Protein AF-A0A1B6J7W5-F1 (afdb_monomer_lite)

InterPro domains:
  IPR001611 Leucine-rich repeat [PF13855] (185-220)
  IPR001611 Leucine-rich repeat [PS51450] (206-222)
  IPR002110 Ankyrin repeat [PF00023] (3-30)
  IPR002110 Ankyrin repeat [PS50088] (1-32)
  IPR002110 Ankyrin repeat [SM00248] (2-29)
  IPR002110 Ankyrin repeat [SM00248] (46-76)
  IPR032675 Leucine-rich repeat domain superfamily [G3DSA:3.80.10.10] (109-222)
  IPR036770 Ankyrin repeat-containing domain superfamily [G3DSA:1.25.40.20] (1-108)
  IPR036770 Ankyrin repeat-containing domain superfamily [SSF48403] (2-96)

Sequence (222 aa):
TETALHIAVRGRHGDIVNGLLAAGTNPNLLTQRASGEQPQLGQSEEAMSALEEACLNRDIAVVDLLLKHGARDDDCRALAVVVKNKDDILTAKLLSIKAHPDPENRINKKAMSEQVPAASTQFSGLQSLTYSNMFANTPVMINWHCQRCQLSQIRPQWLVDAALHVNPKLRLNPRSQDLVLYAITRLDVSNNSLTWVPSVVFQLQSLRHLNLAHNKIEKLPS

Organism: NCBI:txid320908

Structure (mmCIF, N/CA/C/O backbone):
data_AF-A0A1B6J7W5-F1
#
_entry.id   AF-A0A1B6J7W5-F1
#
loop_
_atom_site.group_PDB
_atom_site.id
_atom_site.type_symbol
_atom_site.label_atom_id
_atom_site.label_alt_id
_atom_site.label_comp_id
_atom_site.label_asym_id
_atom_site.label_entity_id
_atom_site.label_seq_id
_atom_site.pdbx_PDB_ins_code
_atom_site.Cartn_x
_atom_site.Cartn_y
_atom_site.Cartn_z
_atom_site.occupancy
_atom_site.B_iso_or_equiv
_atom_site.auth_seq_id
_atom_site.auth_comp_id
_atom_site.auth_asym_id
_atom_site.auth_atom_id
_atom_site.pdbx_PDB_model_num
ATOM 1 N N . THR A 1 1 ? 22.785 -9.169 -18.819 1.00 62.22 1 THR A N 1
ATOM 2 C CA . THR A 1 1 ? 21.776 -9.190 -19.880 1.00 62.22 1 THR A CA 1
ATOM 3 C C . THR A 1 1 ? 20.600 -8.303 -19.513 1.00 62.22 1 THR A C 1
ATOM 5 O O . THR A 1 1 ? 20.044 -8.408 -18.425 1.00 62.22 1 THR A O 1
ATOM 8 N N . GLU A 1 2 ? 20.243 -7.393 -20.413 1.00 77.75 2 GLU A N 1
ATOM 9 C CA . GLU A 1 2 ? 18.988 -6.649 -20.353 1.00 77.75 2 GLU A CA 1
ATOM 10 C C . GLU A 1 2 ? 17.902 -7.458 -21.080 1.00 77.75 2 GLU A C 1
ATOM 12 O O . GLU A 1 2 ? 18.164 -8.011 -22.148 1.00 77.75 2 GLU A O 1
ATOM 17 N N . THR A 1 3 ? 16.708 -7.592 -20.498 1.00 86.44 3 THR A N 1
ATOM 18 C CA . THR A 1 3 ? 15.619 -8.361 -21.130 1.00 86.44 3 THR A CA 1
ATOM 19 C C . THR A 1 3 ? 14.777 -7.474 -22.048 1.00 86.44 3 THR A C 1
ATOM 21 O O . THR A 1 3 ? 14.704 -6.261 -21.854 1.00 86.44 3 THR A O 1
ATOM 24 N N . ALA A 1 4 ? 14.071 -8.079 -23.010 1.00 89.19 4 ALA A N 1
ATOM 25 C CA . ALA A 1 4 ? 13.132 -7.364 -23.884 1.00 89.19 4 ALA A CA 1
ATOM 26 C C . ALA A 1 4 ? 12.079 -6.560 -23.097 1.00 89.19 4 ALA A C 1
ATOM 28 O O . ALA A 1 4 ? 11.668 -5.486 -23.531 1.00 89.19 4 ALA A O 1
ATOM 29 N N . LEU A 1 5 ? 11.694 -7.048 -21.910 1.00 91.50 5 LEU A N 1
ATOM 30 C CA . LEU A 1 5 ? 10.784 -6.342 -21.012 1.00 91.50 5 LEU A CA 1
ATOM 31 C C . LEU A 1 5 ? 11.387 -5.025 -20.507 1.00 91.50 5 LEU A C 1
ATOM 33 O O . LEU A 1 5 ? 10.708 -4.006 -20.554 1.00 91.50 5 LEU A O 1
ATOM 37 N N . HIS A 1 6 ? 12.655 -5.014 -20.084 1.00 90.44 6 HIS A N 1
ATOM 38 C CA . HIS A 1 6 ? 13.318 -3.790 -19.616 1.00 90.44 6 HIS A CA 1
ATOM 39 C C . HIS A 1 6 ? 13.420 -2.738 -20.724 1.00 90.44 6 HIS A C 1
ATOM 41 O O . HIS A 1 6 ? 13.104 -1.574 -20.491 1.00 90.44 6 HIS A O 1
ATOM 47 N N . ILE A 1 7 ? 13.763 -3.156 -21.946 1.00 89.94 7 ILE A N 1
ATOM 48 C CA . ILE A 1 7 ? 13.835 -2.260 -23.110 1.00 89.94 7 ILE A CA 1
ATOM 49 C C . ILE A 1 7 ? 12.453 -1.661 -23.411 1.00 89.94 7 ILE A C 1
ATOM 51 O O . ILE A 1 7 ? 12.327 -0.453 -23.624 1.00 89.94 7 ILE A O 1
ATOM 55 N N . ALA A 1 8 ? 11.402 -2.487 -23.392 1.00 93.19 8 ALA A N 1
ATOM 56 C CA . ALA A 1 8 ? 10.034 -2.038 -23.637 1.00 93.19 8 ALA A CA 1
ATOM 57 C C . ALA A 1 8 ? 9.549 -1.045 -22.565 1.00 93.19 8 ALA A C 1
ATOM 59 O O . ALA A 1 8 ? 8.988 -0.006 -22.917 1.00 93.19 8 ALA A O 1
ATOM 60 N N . VAL A 1 9 ? 9.817 -1.322 -21.281 1.00 92.44 9 VAL A N 1
ATOM 61 C CA . VAL A 1 9 ? 9.475 -0.433 -20.157 1.00 92.44 9 VAL A CA 1
ATOM 62 C C . VAL A 1 9 ? 10.246 0.885 -20.238 1.00 92.44 9 VAL A C 1
ATOM 64 O O . VAL A 1 9 ? 9.635 1.950 -20.134 1.00 92.44 9 VAL A O 1
ATOM 67 N N . ARG A 1 10 ? 11.565 0.847 -20.477 1.00 90.31 10 ARG A N 1
ATOM 68 C CA . ARG A 1 10 ? 12.384 2.062 -20.613 1.00 90.31 10 ARG A CA 1
ATOM 69 C C . ARG A 1 10 ? 11.910 2.925 -21.777 1.00 90.31 10 ARG A C 1
ATOM 71 O O . ARG A 1 10 ? 11.813 4.141 -21.642 1.00 90.31 10 ARG A O 1
ATOM 78 N N . GLY A 1 11 ? 11.569 2.289 -22.896 1.00 90.25 11 GLY A N 1
ATOM 79 C CA . GLY A 1 11 ? 11.024 2.948 -24.079 1.00 90.25 11 GLY A CA 1
ATOM 80 C C . GLY A 1 11 ? 9.556 3.374 -23.967 1.00 90.25 11 GLY A C 1
ATOM 81 O O . GLY A 1 11 ? 9.040 3.928 -24.930 1.00 90.25 11 GLY A O 1
ATOM 82 N N . ARG A 1 12 ? 8.881 3.138 -22.828 1.00 92.44 12 ARG A N 1
ATOM 83 C CA . ARG A 1 12 ? 7.461 3.480 -22.594 1.00 92.44 12 ARG A CA 1
ATOM 84 C C . ARG A 1 12 ? 6.500 2.832 -23.601 1.00 92.44 12 ARG A C 1
ATOM 86 O O . ARG A 1 12 ? 5.453 3.381 -23.935 1.00 92.44 12 ARG A O 1
ATOM 93 N N . HIS A 1 13 ? 6.842 1.641 -24.082 1.00 94.69 13 HIS A N 1
ATOM 94 C CA . HIS A 1 13 ? 6.028 0.893 -25.036 1.00 94.69 13 HIS A CA 1
ATOM 95 C C . HIS A 1 13 ? 5.015 0.005 -24.300 1.00 94.69 13 HIS A C 1
ATOM 97 O O . HIS A 1 13 ? 5.180 -1.216 -24.241 1.00 94.69 13 HIS A O 1
ATOM 103 N N . GLY A 1 14 ? 3.972 0.610 -23.723 1.00 92.56 14 GLY A N 1
ATOM 104 C CA . GLY A 1 14 ? 2.979 -0.090 -22.894 1.00 92.56 14 GLY A CA 1
ATOM 105 C C . GLY A 1 14 ? 2.335 -1.313 -23.565 1.00 92.56 14 GLY A C 1
ATOM 106 O O . GLY A 1 14 ? 2.188 -2.355 -22.926 1.00 92.56 14 GLY A O 1
ATOM 107 N N . ASP A 1 15 ? 2.041 -1.238 -24.865 1.00 94.62 15 ASP A N 1
ATOM 108 C CA . ASP A 1 15 ? 1.452 -2.354 -25.621 1.00 94.62 15 ASP A CA 1
ATOM 109 C C . ASP A 1 15 ? 2.411 -3.545 -25.750 1.00 94.62 15 ASP A C 1
ATOM 111 O O . ASP A 1 15 ? 2.009 -4.700 -25.588 1.00 94.62 15 ASP A O 1
ATOM 115 N N . ILE A 1 16 ? 3.701 -3.270 -25.981 1.00 94.50 16 ILE A N 1
ATOM 116 C CA . ILE A 1 16 ? 4.748 -4.298 -26.049 1.00 94.50 16 ILE A CA 1
ATOM 117 C C . ILE A 1 16 ? 4.940 -4.923 -24.669 1.00 94.50 16 ILE A C 1
ATOM 119 O O . ILE A 1 16 ? 5.024 -6.144 -24.558 1.00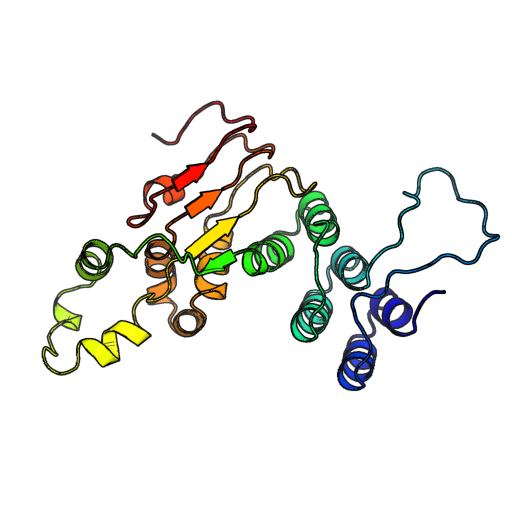 94.50 16 ILE A O 1
ATOM 123 N N . VAL A 1 17 ? 4.954 -4.108 -23.609 1.00 95.06 17 VAL A N 1
ATOM 124 C CA . VAL A 1 17 ? 5.014 -4.604 -22.228 1.00 95.06 17 VAL A CA 1
ATOM 125 C C . VAL A 1 17 ? 3.845 -5.548 -21.947 1.00 95.06 17 VAL A C 1
ATOM 127 O O . VAL A 1 17 ? 4.064 -6.659 -21.469 1.00 95.06 17 VAL A O 1
ATOM 130 N N . ASN A 1 18 ? 2.620 -5.152 -22.295 1.00 95.38 18 ASN A N 1
ATOM 131 C CA . ASN A 1 18 ? 1.440 -5.992 -22.115 1.00 95.38 18 ASN A CA 1
ATOM 132 C C . ASN A 1 18 ? 1.551 -7.313 -22.898 1.00 95.38 18 ASN A C 1
ATOM 134 O O . ASN A 1 18 ? 1.300 -8.376 -22.336 1.00 95.38 18 ASN A O 1
ATOM 138 N N . GLY A 1 19 ? 1.992 -7.265 -24.160 1.00 95.06 19 GLY A N 1
ATOM 139 C CA . GLY A 1 19 ? 2.209 -8.460 -24.980 1.00 95.06 19 GLY A CA 1
ATOM 140 C C . GLY A 1 19 ? 3.262 -9.410 -24.399 1.00 95.06 19 GLY A C 1
ATOM 141 O O . GLY A 1 19 ? 3.040 -10.618 -24.333 1.00 95.06 19 GLY A O 1
ATOM 142 N N . LEU A 1 20 ? 4.385 -8.873 -23.915 1.00 94.62 20 LEU A N 1
ATOM 143 C CA . LEU A 1 20 ? 5.456 -9.659 -23.296 1.00 94.62 20 LEU A CA 1
ATOM 144 C C . LEU A 1 20 ? 5.006 -10.309 -21.984 1.00 94.62 20 LEU A C 1
ATOM 146 O O . LEU A 1 20 ? 5.303 -11.482 -21.743 1.00 94.62 20 LEU A O 1
ATOM 150 N N . LEU A 1 21 ? 4.286 -9.572 -21.138 1.00 94.88 21 LEU A N 1
ATOM 151 C CA . LEU A 1 21 ? 3.765 -10.096 -19.876 1.00 94.88 21 LEU A CA 1
ATOM 152 C C . LEU A 1 21 ? 2.685 -11.160 -20.113 1.00 94.88 21 LEU A C 1
ATOM 154 O O . LEU A 1 21 ? 2.714 -12.207 -19.468 1.00 94.88 21 LEU A O 1
ATOM 158 N N . ALA A 1 22 ? 1.805 -10.953 -21.098 1.00 94.44 22 ALA A N 1
ATOM 159 C CA . ALA A 1 22 ? 0.804 -11.939 -21.505 1.00 94.44 22 ALA A CA 1
ATOM 160 C C . ALA A 1 22 ? 1.431 -13.235 -22.049 1.00 94.44 22 ALA A C 1
ATOM 162 O O . ALA A 1 22 ? 0.861 -14.310 -21.880 1.00 94.44 22 ALA A O 1
ATOM 163 N N . ALA A 1 23 ? 2.625 -13.154 -22.647 1.00 94.75 23 ALA A N 1
ATOM 164 C CA . ALA A 1 23 ? 3.399 -14.315 -23.086 1.00 94.75 23 ALA A CA 1
ATOM 165 C C . ALA A 1 23 ? 4.103 -15.072 -21.936 1.00 94.75 23 ALA A C 1
ATOM 167 O O . ALA A 1 23 ? 4.820 -16.038 -22.191 1.00 94.75 23 ALA A O 1
ATOM 168 N N . GLY A 1 24 ? 3.918 -14.657 -20.676 1.00 90.88 24 GLY A N 1
ATOM 169 C CA . GLY A 1 24 ? 4.505 -15.315 -19.504 1.00 90.88 24 GLY A CA 1
ATOM 170 C C . GLY A 1 24 ? 5.923 -14.853 -19.166 1.00 90.88 24 GLY A C 1
ATOM 171 O O . GLY A 1 24 ? 6.645 -15.557 -18.458 1.00 90.88 24 GLY A O 1
ATOM 172 N N . THR A 1 25 ? 6.348 -13.682 -19.654 1.00 91.56 25 THR A N 1
ATOM 173 C CA . THR A 1 25 ? 7.649 -13.112 -19.275 1.00 91.56 25 THR A CA 1
ATOM 174 C C . THR A 1 25 ? 7.687 -12.846 -17.770 1.00 91.56 25 THR A C 1
ATOM 176 O O . THR A 1 25 ? 6.793 -12.198 -17.234 1.00 91.56 25 THR A O 1
ATOM 179 N N . ASN A 1 26 ? 8.744 -13.292 -17.087 1.00 91.50 26 ASN A N 1
ATOM 180 C CA . ASN A 1 26 ? 8.923 -13.033 -15.658 1.00 91.50 26 ASN A CA 1
ATOM 181 C C . ASN A 1 26 ? 9.268 -11.544 -15.408 1.00 91.50 26 ASN A C 1
ATOM 183 O O . ASN A 1 26 ? 10.350 -11.110 -15.822 1.00 91.50 26 ASN A O 1
ATOM 187 N N . PRO A 1 27 ? 8.412 -10.765 -14.710 1.00 91.88 27 PRO A N 1
ATOM 188 C CA . PRO A 1 27 ? 8.651 -9.341 -14.471 1.00 91.88 27 PRO A CA 1
ATOM 189 C C . PRO A 1 27 ? 9.700 -9.052 -13.388 1.00 91.88 27 PRO A C 1
ATOM 191 O O . PRO A 1 27 ? 10.133 -7.912 -13.255 1.00 91.88 27 PRO A O 1
ATOM 194 N N . ASN A 1 28 ? 10.115 -10.067 -12.623 1.00 92.19 28 ASN A N 1
ATOM 195 C CA . ASN A 1 28 ? 11.048 -9.927 -11.500 1.00 92.19 28 ASN A CA 1
ATOM 196 C C . ASN A 1 28 ? 12.515 -10.178 -11.887 1.00 92.19 28 ASN A C 1
ATOM 198 O O . ASN A 1 28 ? 13.383 -10.241 -11.018 1.00 92.19 28 ASN A O 1
ATOM 202 N N . LEU A 1 29 ? 12.810 -10.362 -13.178 1.00 88.56 29 LEU A N 1
ATOM 203 C CA . LEU A 1 29 ? 14.195 -10.430 -13.641 1.00 88.56 29 LEU A CA 1
ATOM 204 C C . LEU A 1 29 ? 14.850 -9.059 -13.466 1.00 88.56 29 LEU A C 1
ATOM 206 O O . LEU A 1 29 ? 14.244 -8.045 -13.795 1.00 88.56 29 LEU A O 1
ATOM 210 N N . LEU A 1 30 ? 16.085 -9.039 -12.970 1.00 84.19 30 LEU A N 1
ATOM 211 C CA . LEU A 1 30 ? 16.864 -7.813 -12.811 1.00 84.19 30 LEU A CA 1
ATOM 212 C C . LEU A 1 30 ? 17.742 -7.566 -14.040 1.00 84.19 30 LEU A C 1
ATOM 214 O O . LEU A 1 30 ? 18.227 -8.513 -14.666 1.00 84.19 30 LEU A O 1
ATOM 218 N N . THR A 1 31 ? 18.009 -6.299 -14.357 1.00 79.44 31 THR A N 1
ATOM 219 C CA . THR A 1 31 ? 19.008 -5.947 -15.372 1.00 79.44 31 THR A CA 1
ATOM 220 C C . THR A 1 31 ? 20.400 -6.373 -14.907 1.00 79.44 31 THR A C 1
ATOM 222 O O . THR A 1 31 ? 20.941 -5.805 -13.963 1.00 79.44 31 THR A O 1
ATOM 225 N N . GLN A 1 32 ? 21.039 -7.322 -15.585 1.00 64.31 32 GLN A N 1
ATOM 226 C CA . GLN A 1 32 ? 22.480 -7.531 -15.420 1.00 64.31 32 GLN A CA 1
ATOM 227 C C . GLN A 1 32 ? 23.206 -6.664 -16.459 1.00 64.31 32 GLN A C 1
ATOM 229 O O . GLN A 1 32 ? 22.943 -6.810 -17.655 1.00 64.31 32 GLN A O 1
ATOM 234 N N . ARG A 1 33 ? 24.125 -5.774 -16.068 1.00 56.38 33 ARG A N 1
ATOM 235 C CA . ARG A 1 33 ? 25.010 -5.132 -17.059 1.00 56.38 33 ARG A CA 1
ATOM 236 C C . ARG A 1 33 ? 25.996 -6.168 -17.613 1.00 56.38 33 ARG A C 1
ATOM 238 O O . ARG A 1 33 ? 26.375 -7.101 -16.908 1.00 56.38 33 ARG A O 1
ATOM 245 N N . ALA A 1 34 ? 26.363 -6.050 -18.890 1.00 47.94 34 ALA A N 1
ATOM 246 C CA . ALA A 1 34 ? 27.425 -6.870 -19.468 1.00 47.94 34 ALA A CA 1
ATOM 247 C C . ALA A 1 34 ? 28.755 -6.524 -18.779 1.00 47.94 34 ALA A C 1
ATOM 249 O O . ALA A 1 34 ? 29.068 -5.352 -18.577 1.00 47.94 34 ALA A O 1
ATOM 250 N N . SER A 1 35 ? 29.524 -7.539 -18.396 1.00 39.91 35 SER A N 1
ATOM 251 C CA . SER A 1 35 ? 30.867 -7.388 -17.834 1.00 39.91 35 SER A CA 1
ATOM 252 C C . SER A 1 35 ? 31.773 -6.671 -18.845 1.00 39.91 35 SER A C 1
ATOM 254 O O . SER A 1 35 ? 32.243 -7.306 -19.787 1.00 39.91 35 SER A O 1
ATOM 256 N N . GLY A 1 36 ? 31.983 -5.359 -1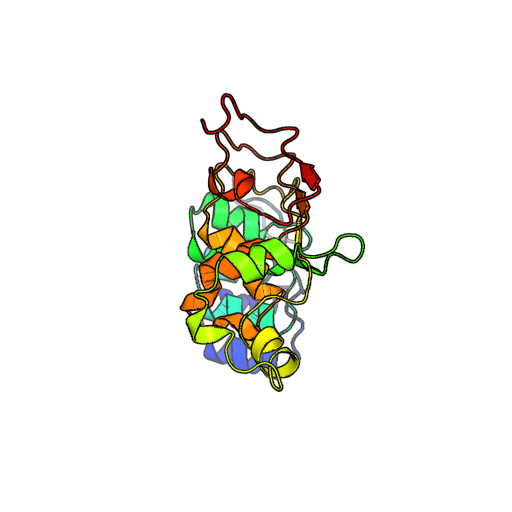8.688 1.00 48.19 36 GLY A N 1
ATOM 257 C CA . GLY A 1 36 ? 32.898 -4.592 -19.545 1.00 48.19 36 GLY A CA 1
ATOM 258 C C . GLY A 1 36 ? 32.633 -3.088 -19.682 1.00 48.19 36 GLY A C 1
ATOM 259 O O . GLY A 1 36 ? 33.538 -2.370 -20.096 1.00 48.19 36 GLY A O 1
ATOM 260 N N . GLU A 1 37 ? 31.451 -2.576 -19.328 1.00 47.94 37 GLU A N 1
ATOM 261 C CA . GLU A 1 37 ? 31.196 -1.126 -19.380 1.00 47.94 37 GLU A CA 1
ATOM 262 C C . GLU A 1 37 ? 31.699 -0.433 -18.106 1.00 47.94 37 GLU A C 1
ATOM 264 O O . GLU A 1 37 ? 31.224 -0.722 -17.007 1.00 47.94 37 GLU A O 1
ATOM 269 N N . GLN A 1 38 ? 32.661 0.485 -18.245 1.00 43.81 38 GLN A N 1
ATOM 270 C CA . GLN A 1 38 ? 33.121 1.315 -17.131 1.00 43.81 38 GLN A CA 1
ATOM 271 C C . GLN A 1 38 ? 31.983 2.229 -16.637 1.00 43.81 38 GLN A C 1
ATOM 273 O O . GLN A 1 38 ? 31.298 2.850 -17.457 1.00 43.81 38 GLN A O 1
ATOM 278 N N . PRO A 1 39 ? 31.777 2.356 -15.314 1.00 46.38 39 PRO A N 1
ATOM 279 C CA . PRO A 1 39 ? 30.759 3.243 -14.777 1.00 46.38 39 PRO A CA 1
ATOM 280 C C . PRO A 1 39 ? 31.120 4.711 -15.036 1.00 46.38 39 PRO A C 1
ATOM 282 O O . PRO A 1 39 ? 32.240 5.149 -14.776 1.00 46.38 39 PRO A O 1
ATOM 285 N N . GLN A 1 40 ? 30.147 5.495 -15.503 1.00 50.06 40 GLN A N 1
ATOM 286 C CA . GLN A 1 40 ? 30.219 6.953 -15.414 1.00 50.06 40 GLN A CA 1
ATOM 287 C C . GLN A 1 40 ? 30.005 7.361 -13.948 1.00 50.06 40 GLN A C 1
ATOM 289 O O . GLN A 1 40 ? 29.092 6.854 -13.291 1.00 50.06 40 GLN A O 1
ATOM 294 N N . LEU A 1 41 ? 30.855 8.255 -13.430 1.00 34.72 41 LEU A N 1
ATOM 295 C CA . LEU A 1 41 ? 30.833 8.690 -12.029 1.00 34.72 41 LEU A CA 1
ATOM 296 C C . LEU A 1 41 ? 29.434 9.168 -11.595 1.00 34.72 41 LEU A C 1
ATOM 298 O O . LEU A 1 41 ? 28.905 10.133 -12.143 1.00 34.72 41 LEU A O 1
ATOM 302 N N . GLY A 1 42 ? 28.872 8.525 -10.565 1.00 47.19 42 GLY A N 1
ATOM 303 C CA 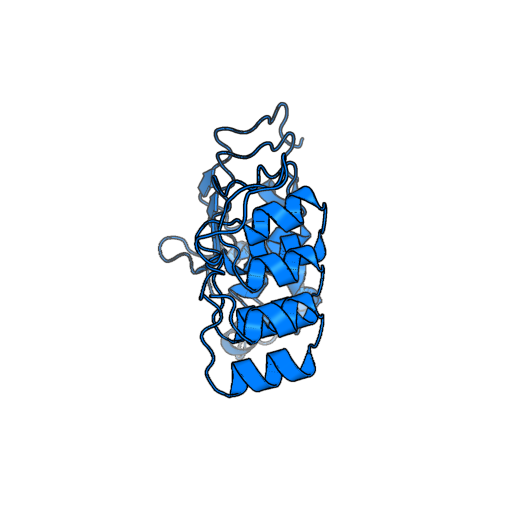. GLY A 1 42 ? 27.678 8.991 -9.847 1.00 47.19 42 GLY A CA 1
ATOM 304 C C . GLY A 1 42 ? 26.381 8.208 -10.085 1.00 47.19 42 GLY A C 1
ATOM 305 O O . GLY A 1 42 ? 25.374 8.534 -9.458 1.00 47.19 42 GLY A O 1
ATOM 306 N N . GLN A 1 43 ? 26.372 7.179 -10.939 1.00 48.03 43 GLN A N 1
ATOM 307 C CA . GLN A 1 43 ? 25.217 6.281 -11.074 1.00 48.03 43 GLN A CA 1
ATOM 308 C C . GLN A 1 43 ? 25.356 5.100 -10.107 1.00 48.03 43 GLN A C 1
ATOM 310 O O . GLN A 1 43 ? 26.357 4.391 -10.132 1.00 48.03 43 GLN A O 1
ATOM 315 N N . SER A 1 44 ? 24.360 4.920 -9.236 1.00 45.97 44 SER A N 1
ATOM 316 C CA . SER A 1 44 ? 24.284 3.778 -8.319 1.00 45.97 44 SER A CA 1
ATOM 317 C C . SER A 1 44 ? 24.325 2.469 -9.117 1.00 45.97 44 SER A C 1
ATOM 319 O O . SER A 1 44 ? 23.569 2.291 -10.068 1.00 45.97 44 SER A O 1
ATOM 321 N N . GLU A 1 45 ? 25.253 1.592 -8.737 1.00 54.03 45 GLU A N 1
ATOM 322 C CA . GLU A 1 45 ? 25.699 0.377 -9.437 1.00 54.03 45 GLU A CA 1
ATOM 323 C C . GLU A 1 45 ? 24.683 -0.791 -9.412 1.00 54.03 45 GLU A C 1
ATOM 325 O O . GLU A 1 45 ? 25.018 -1.917 -9.781 1.00 54.03 45 GLU A O 1
ATOM 330 N N . GLU A 1 46 ? 23.445 -0.565 -8.960 1.00 65.50 46 GLU A N 1
ATOM 331 C CA . GLU A 1 46 ? 22.505 -1.636 -8.612 1.00 65.50 46 GLU A CA 1
ATOM 332 C C . GLU A 1 46 ? 21.602 -2.062 -9.784 1.00 65.50 46 GLU A C 1
ATOM 334 O O . GLU A 1 46 ? 21.018 -1.250 -10.500 1.00 65.50 46 GLU A O 1
ATOM 339 N N . ALA A 1 47 ? 21.463 -3.378 -9.964 1.00 78.56 47 ALA A N 1
ATOM 340 C CA . ALA A 1 47 ? 20.602 -3.994 -10.968 1.00 78.56 47 ALA A CA 1
ATOM 341 C C . ALA A 1 47 ? 19.125 -3.613 -10.747 1.00 78.56 47 ALA A C 1
ATOM 343 O O . ALA A 1 47 ? 18.528 -4.015 -9.747 1.00 78.56 47 ALA A O 1
ATOM 344 N N . MET A 1 48 ? 18.514 -2.871 -11.673 1.00 84.06 48 MET A N 1
ATOM 345 C CA . MET A 1 48 ? 17.125 -2.416 -11.547 1.00 84.06 48 MET A CA 1
ATOM 346 C C . MET A 1 48 ? 16.134 -3.490 -11.997 1.00 84.06 48 MET A C 1
ATOM 348 O O . MET A 1 48 ? 16.396 -4.256 -12.926 1.00 84.06 48 MET A O 1
ATOM 352 N N . SER A 1 49 ? 14.983 -3.540 -11.334 1.00 91.19 49 SER A N 1
ATOM 353 C CA . SER A 1 49 ? 13.819 -4.285 -11.812 1.00 91.19 49 SER A CA 1
ATOM 354 C C . SER A 1 49 ? 13.031 -3.491 -12.859 1.00 91.19 49 SER A C 1
ATOM 356 O O . SER A 1 49 ? 13.067 -2.258 -12.903 1.00 91.19 49 SER A O 1
ATOM 358 N N . ALA A 1 50 ? 12.231 -4.193 -13.663 1.00 92.75 50 ALA A N 1
ATOM 359 C CA . ALA A 1 50 ? 11.276 -3.557 -14.570 1.00 92.75 50 ALA A CA 1
ATOM 360 C C . ALA A 1 50 ? 10.269 -2.655 -13.823 1.00 92.75 50 ALA A C 1
ATOM 362 O O . ALA A 1 50 ? 9.833 -1.639 -14.363 1.00 92.75 50 ALA A O 1
ATOM 363 N N . LEU A 1 51 ? 9.924 -2.996 -12.575 1.00 94.56 51 LEU A N 1
ATOM 364 C CA . LEU A 1 51 ? 9.039 -2.188 -11.734 1.00 94.56 51 LEU A CA 1
ATOM 365 C C . LEU A 1 51 ? 9.695 -0.865 -11.320 1.00 94.56 51 LEU A C 1
ATOM 367 O O . LEU A 1 51 ? 9.058 0.180 -11.420 1.00 94.56 51 LEU A O 1
ATOM 371 N N . GLU A 1 52 ? 10.971 -0.888 -10.925 1.00 92.75 52 GLU A N 1
ATOM 372 C CA . GLU A 1 52 ? 11.739 0.330 -10.634 1.00 92.75 52 GLU A CA 1
ATOM 373 C C . GLU A 1 52 ? 11.831 1.251 -11.855 1.00 92.75 52 GLU A C 1
ATOM 375 O O . GLU A 1 52 ? 11.580 2.448 -11.733 1.00 92.75 52 GLU A O 1
ATOM 380 N N . GLU A 1 53 ? 12.125 0.702 -13.038 1.00 92.38 53 GLU A N 1
ATOM 381 C CA . GLU A 1 53 ? 12.206 1.468 -14.291 1.00 92.38 53 GLU A CA 1
ATOM 382 C C . GLU A 1 53 ? 10.844 2.098 -14.655 1.00 92.38 53 GLU A C 1
ATOM 384 O O . GLU A 1 53 ? 10.764 3.276 -15.011 1.00 92.38 53 GLU A O 1
ATOM 389 N N . ALA A 1 54 ? 9.741 1.360 -14.490 1.00 95.00 54 ALA A N 1
ATOM 390 C CA . ALA A 1 54 ? 8.393 1.892 -14.702 1.00 95.00 54 ALA A CA 1
ATOM 391 C C . ALA A 1 54 ? 8.054 3.025 -13.714 1.00 95.00 54 ALA A C 1
ATOM 393 O O . ALA A 1 54 ? 7.488 4.053 -14.101 1.00 95.00 54 ALA A O 1
ATOM 394 N N . CYS A 1 55 ? 8.455 2.872 -12.449 1.00 95.00 55 CYS A N 1
ATOM 395 C CA . CYS A 1 55 ? 8.318 3.891 -11.413 1.00 95.00 55 CYS A CA 1
ATOM 396 C C . CYS A 1 55 ? 9.176 5.137 -11.682 1.00 95.00 55 CYS A C 1
ATOM 398 O O . CYS A 1 55 ? 8.699 6.254 -11.476 1.00 95.00 55 CYS A O 1
ATOM 400 N N . LEU A 1 56 ? 10.403 4.976 -12.190 1.00 92.94 56 LEU A N 1
ATOM 401 C CA . LEU A 1 56 ? 11.249 6.086 -12.652 1.00 92.94 56 LEU A CA 1
ATOM 402 C C . LEU A 1 56 ? 10.575 6.855 -13.790 1.00 92.94 56 LEU A C 1
ATOM 404 O O . LEU A 1 56 ? 10.562 8.087 -13.792 1.00 92.94 56 LEU A O 1
ATOM 408 N N . ASN A 1 57 ? 9.951 6.129 -14.718 1.00 93.25 57 ASN A N 1
ATOM 409 C CA . ASN A 1 57 ? 9.215 6.712 -15.831 1.00 93.25 57 ASN A CA 1
ATOM 410 C C . ASN A 1 57 ? 7.888 7.376 -15.433 1.00 93.25 57 ASN A C 1
ATOM 412 O O . ASN A 1 57 ? 7.317 8.100 -16.259 1.00 93.25 57 ASN A O 1
ATOM 416 N N . ARG A 1 58 ? 7.432 7.178 -14.187 1.00 94.62 58 ARG A N 1
ATOM 417 C CA . ARG A 1 58 ? 6.112 7.581 -13.673 1.00 94.62 58 ARG A CA 1
ATOM 418 C C . ARG A 1 58 ? 4.958 7.022 -14.512 1.00 94.62 58 ARG A C 1
ATOM 420 O O . ARG A 1 58 ? 3.908 7.647 -14.647 1.00 94.62 58 ARG A O 1
ATOM 427 N N . ASP A 1 59 ? 5.165 5.850 -15.107 1.00 95.06 59 ASP A N 1
ATOM 428 C CA . ASP A 1 59 ? 4.186 5.209 -15.980 1.00 95.06 59 ASP A CA 1
ATOM 429 C C . ASP A 1 59 ? 3.253 4.318 -15.154 1.00 95.06 59 ASP A C 1
ATOM 431 O O . ASP A 1 59 ? 3.511 3.138 -14.919 1.00 95.06 59 ASP A O 1
ATOM 435 N N . ILE A 1 60 ? 2.161 4.915 -14.676 1.00 95.00 60 ILE A N 1
ATOM 436 C CA . ILE A 1 60 ? 1.179 4.246 -13.814 1.00 95.00 60 ILE A CA 1
ATOM 437 C C . ILE A 1 60 ? 0.574 3.019 -14.510 1.00 95.00 60 ILE A C 1
ATOM 439 O O . ILE A 1 60 ? 0.362 1.998 -13.855 1.00 95.00 60 ILE A O 1
ATOM 443 N N . ALA A 1 61 ? 0.326 3.097 -15.821 1.00 95.44 61 ALA A N 1
ATOM 444 C CA . ALA A 1 61 ? -0.289 2.010 -16.576 1.00 95.44 61 ALA A CA 1
ATOM 445 C C . ALA A 1 61 ? 0.646 0.798 -16.659 1.00 95.44 61 ALA A C 1
ATOM 447 O O . ALA A 1 61 ? 0.223 -0.334 -16.417 1.00 95.44 61 ALA A O 1
ATOM 448 N N . VAL A 1 62 ? 1.932 1.029 -16.934 1.00 96.25 62 VAL A N 1
ATOM 449 C CA . VAL A 1 62 ? 2.941 -0.036 -16.942 1.00 96.25 62 VAL A CA 1
ATOM 450 C C . VAL A 1 62 ? 3.172 -0.600 -15.541 1.00 96.25 62 VAL A C 1
ATOM 452 O O . VAL A 1 62 ? 3.262 -1.818 -15.393 1.00 96.25 62 VAL A O 1
ATOM 455 N N . VAL A 1 63 ? 3.203 0.243 -14.502 1.00 96.81 63 VAL A N 1
ATOM 456 C CA . VAL A 1 63 ? 3.271 -0.225 -13.106 1.00 96.81 63 VAL A CA 1
ATOM 457 C C . VAL A 1 63 ? 2.094 -1.155 -12.794 1.00 96.81 63 VAL A C 1
ATOM 459 O O . VAL A 1 63 ? 2.302 -2.239 -12.254 1.00 96.81 63 VAL A O 1
ATOM 462 N N . ASP A 1 64 ? 0.870 -0.788 -13.182 1.00 95.25 64 ASP A N 1
ATOM 463 C CA . ASP A 1 64 ? -0.312 -1.633 -12.984 1.00 95.25 64 ASP A CA 1
ATOM 464 C C . ASP A 1 64 ? -0.217 -2.966 -13.734 1.00 95.25 64 ASP A C 1
ATOM 466 O O . ASP A 1 64 ? -0.542 -4.015 -13.172 1.00 95.25 64 ASP A O 1
ATOM 470 N N . LEU A 1 65 ? 0.273 -2.955 -14.976 1.00 96.19 65 LEU A N 1
ATOM 471 C CA . LEU A 1 65 ? 0.505 -4.177 -15.748 1.00 96.19 65 LEU A CA 1
ATOM 472 C C . LEU A 1 65 ? 1.535 -5.091 -15.079 1.00 96.19 65 LEU A C 1
ATOM 474 O O . LEU A 1 65 ? 1.300 -6.296 -14.981 1.00 96.19 65 LEU A O 1
ATOM 478 N N . LEU A 1 66 ? 2.648 -4.533 -14.602 1.00 96.38 66 LEU A N 1
ATOM 479 C CA . LEU A 1 66 ? 3.710 -5.285 -13.936 1.00 96.38 66 LEU A CA 1
ATOM 480 C C . LEU A 1 66 ? 3.208 -5.908 -12.630 1.00 96.38 66 LEU A C 1
ATOM 482 O O . LEU A 1 66 ? 3.354 -7.116 -12.434 1.00 96.38 66 LEU A O 1
ATOM 486 N N . LEU A 1 67 ? 2.553 -5.121 -11.771 1.00 95.44 67 LEU A N 1
ATOM 487 C CA . LEU A 1 67 ? 1.984 -5.611 -10.511 1.00 95.44 67 LEU A CA 1
ATOM 488 C C . LEU A 1 67 ? 0.924 -6.695 -10.756 1.00 95.44 67 LEU A C 1
ATOM 490 O O . LEU A 1 67 ? 0.923 -7.722 -10.078 1.00 95.44 67 LEU A O 1
ATOM 494 N N . LYS A 1 68 ? 0.067 -6.523 -11.773 1.00 94.50 68 LYS A N 1
ATOM 495 C CA . LYS A 1 68 ? -0.938 -7.523 -12.172 1.00 94.50 68 LYS A CA 1
ATOM 496 C C . LYS A 1 68 ? -0.313 -8.862 -12.578 1.00 94.50 68 LYS A C 1
ATOM 498 O O . LYS A 1 68 ? -0.911 -9.902 -12.316 1.00 94.50 68 LYS A O 1
ATOM 503 N N . HIS A 1 69 ? 0.871 -8.844 -13.189 1.00 95.50 69 HIS A N 1
ATOM 504 C CA . HIS A 1 69 ? 1.604 -10.049 -13.595 1.00 95.50 69 HIS A CA 1
ATOM 505 C C . HIS A 1 69 ? 2.607 -10.536 -12.534 1.00 95.50 69 HIS A C 1
ATOM 507 O O . HIS A 1 69 ? 3.465 -11.366 -12.826 1.00 95.50 69 HIS A O 1
ATOM 513 N N . GLY A 1 70 ? 2.488 -10.066 -11.288 1.00 93.31 70 GLY A N 1
ATOM 514 C CA . GLY A 1 70 ? 3.259 -10.584 -10.160 1.00 93.31 70 GLY A CA 1
ATOM 515 C C . GLY A 1 70 ? 4.641 -9.957 -9.985 1.00 93.31 70 GLY A C 1
ATOM 516 O O . GLY A 1 70 ? 5.504 -10.583 -9.366 1.00 93.31 70 GLY A O 1
ATOM 517 N N . ALA A 1 71 ? 4.866 -8.746 -10.506 1.00 94.31 71 ALA A N 1
ATOM 518 C CA . ALA A 1 71 ? 6.029 -7.953 -10.121 1.00 94.31 71 ALA A CA 1
ATOM 519 C C . ALA A 1 71 ? 6.001 -7.667 -8.611 1.00 94.31 71 ALA A C 1
ATOM 521 O O . ALA A 1 71 ? 4.955 -7.318 -8.060 1.00 94.31 71 ALA A O 1
ATOM 522 N N . ARG A 1 72 ? 7.148 -7.814 -7.948 1.00 91.44 72 ARG A N 1
ATOM 523 C CA . ARG A 1 72 ? 7.313 -7.595 -6.509 1.00 91.44 72 ARG A CA 1
ATOM 524 C C . ARG A 1 72 ? 8.315 -6.483 -6.246 1.00 91.44 72 ARG A C 1
ATOM 526 O O . ARG A 1 72 ? 9.267 -6.298 -6.995 1.00 91.44 72 ARG A O 1
ATOM 533 N N . ASP A 1 73 ? 8.097 -5.777 -5.144 1.00 90.19 73 ASP A N 1
ATOM 534 C CA . ASP A 1 73 ? 9.011 -4.763 -4.616 1.00 90.19 73 ASP A CA 1
ATOM 535 C C . ASP A 1 73 ? 9.503 -5.200 -3.229 1.00 90.19 73 ASP A C 1
ATOM 537 O O . ASP A 1 73 ? 9.191 -4.579 -2.207 1.00 90.19 73 ASP A O 1
ATOM 541 N N . ASP A 1 74 ? 10.191 -6.344 -3.193 1.00 85.88 74 ASP A N 1
ATOM 542 C CA . ASP A 1 74 ? 10.621 -7.001 -1.952 1.00 85.88 74 ASP A CA 1
ATOM 543 C C . ASP A 1 74 ? 11.629 -6.120 -1.186 1.00 85.88 74 ASP A C 1
ATOM 545 O O . ASP A 1 74 ? 11.461 -5.872 0.008 1.00 85.88 74 ASP A O 1
ATOM 549 N N . ASP A 1 75 ? 12.595 -5.525 -1.895 1.00 84.94 75 ASP A N 1
ATOM 550 C CA . ASP A 1 75 ? 13.591 -4.596 -1.332 1.00 84.94 75 ASP A CA 1
ATOM 551 C C . ASP A 1 75 ? 13.092 -3.150 -1.188 1.00 84.94 75 ASP A C 1
ATOM 553 O O . ASP A 1 75 ? 13.843 -2.268 -0.760 1.00 84.94 75 ASP A O 1
ATOM 557 N N . CYS A 1 76 ? 11.835 -2.889 -1.562 1.00 88.69 76 CYS A N 1
ATOM 558 C CA . CYS A 1 76 ? 11.204 -1.569 -1.510 1.00 88.69 76 CYS A CA 1
ATOM 559 C C . CYS A 1 76 ? 11.947 -0.476 -2.309 1.00 88.69 76 CYS A C 1
ATOM 561 O O . CYS A 1 76 ? 11.878 0.713 -1.983 1.00 88.69 76 CYS A O 1
ATOM 563 N N . ARG A 1 77 ? 12.688 -0.865 -3.353 1.00 89.44 77 ARG A N 1
ATOM 564 C CA . ARG A 1 77 ? 13.456 0.056 -4.202 1.00 89.44 77 ARG A CA 1
ATOM 565 C C . ARG A 1 77 ? 12.541 0.863 -5.111 1.00 89.44 77 ARG A C 1
ATOM 567 O O . ARG A 1 77 ? 12.738 2.072 -5.242 1.00 89.44 77 ARG A O 1
ATOM 574 N N . ALA A 1 78 ? 11.504 0.234 -5.670 1.00 92.31 78 ALA A N 1
ATOM 575 C CA . ALA A 1 78 ? 10.520 0.945 -6.480 1.00 92.31 78 ALA A CA 1
ATOM 576 C C . ALA A 1 78 ? 9.756 1.963 -5.619 1.00 92.31 78 ALA A C 1
ATOM 578 O O . ALA A 1 78 ? 9.592 3.118 -6.022 1.00 92.31 78 ALA A O 1
ATOM 579 N N . LEU A 1 79 ? 9.380 1.578 -4.392 1.00 92.94 79 LEU A N 1
ATOM 580 C CA . LEU A 1 79 ? 8.764 2.494 -3.437 1.00 92.94 79 LEU A CA 1
ATOM 581 C C . LEU A 1 79 ? 9.708 3.653 -3.063 1.00 92.94 79 LEU A C 1
ATOM 583 O O . LEU A 1 79 ? 9.281 4.809 -3.033 1.00 92.94 79 LEU A O 1
ATOM 587 N N . ALA A 1 80 ? 11.001 3.388 -2.854 1.00 91.00 80 ALA A N 1
ATOM 588 C CA . ALA A 1 80 ? 11.971 4.429 -2.516 1.00 91.00 80 ALA A CA 1
ATOM 589 C C . ALA A 1 80 ? 12.119 5.459 -3.646 1.00 91.00 80 ALA A C 1
ATOM 591 O O . ALA A 1 80 ? 12.178 6.665 -3.384 1.00 91.00 80 ALA A O 1
ATOM 592 N N . VAL A 1 81 ? 12.114 5.002 -4.902 1.00 91.75 81 VAL A N 1
ATOM 593 C CA . VAL A 1 81 ? 12.132 5.869 -6.087 1.00 91.75 81 VAL A CA 1
ATOM 594 C C . VAL A 1 81 ? 10.922 6.804 -6.105 1.00 91.75 81 VAL A C 1
ATOM 596 O O . VAL A 1 81 ? 11.091 8.016 -6.260 1.00 91.75 81 VAL A O 1
ATOM 599 N N . VAL A 1 82 ? 9.704 6.283 -5.925 1.00 93.31 82 VAL A N 1
ATOM 600 C CA . VAL A 1 82 ? 8.480 7.104 -6.030 1.00 93.31 82 VAL A CA 1
ATOM 601 C C . VAL A 1 82 ? 8.326 8.065 -4.853 1.00 93.31 82 VAL A C 1
ATOM 603 O O . VAL A 1 82 ? 7.929 9.214 -5.061 1.00 93.31 82 VAL A O 1
ATOM 606 N N . VAL A 1 83 ? 8.743 7.662 -3.647 1.00 91.44 83 VAL A N 1
ATOM 607 C CA . VAL A 1 83 ? 8.759 8.536 -2.465 1.00 91.44 83 VAL A CA 1
ATOM 608 C C . VAL A 1 83 ? 9.771 9.669 -2.645 1.00 91.44 83 VAL A C 1
ATOM 610 O O . VAL A 1 83 ? 9.430 10.835 -2.432 1.00 91.44 83 VAL A O 1
ATOM 613 N N . LYS A 1 84 ? 10.987 9.368 -3.127 1.00 90.19 84 LYS A N 1
ATOM 614 C CA . LYS A 1 84 ? 12.005 10.383 -3.464 1.00 90.19 84 LYS A CA 1
ATOM 615 C C . LYS A 1 84 ? 11.496 11.365 -4.521 1.00 90.19 84 LYS A C 1
ATOM 617 O O . LYS A 1 84 ? 11.713 12.571 -4.408 1.00 90.19 84 LYS A O 1
ATOM 622 N N . ASN A 1 85 ? 10.774 10.854 -5.514 1.00 91.25 85 ASN A N 1
ATOM 623 C CA . ASN A 1 85 ? 10.166 11.632 -6.591 1.00 91.25 85 ASN A CA 1
ATOM 624 C C . ASN A 1 85 ? 8.890 12.387 -6.176 1.00 91.25 85 ASN A C 1
ATOM 626 O O . ASN A 1 85 ? 8.322 13.104 -7.011 1.00 91.25 85 ASN A O 1
ATOM 630 N N . LYS A 1 86 ? 8.452 12.248 -4.913 1.00 91.62 86 LYS A N 1
ATOM 631 C CA . LYS A 1 86 ? 7.207 12.806 -4.359 1.00 91.62 86 LYS A CA 1
ATOM 632 C C . LYS A 1 86 ? 5.973 12.433 -5.189 1.00 91.62 86 LYS A C 1
ATOM 634 O O . LYS A 1 86 ? 5.035 13.220 -5.304 1.00 91.62 86 LYS A O 1
ATOM 639 N N . ASP A 1 87 ? 5.996 11.253 -5.804 1.00 94.12 87 ASP A N 1
ATOM 640 C CA . ASP A 1 87 ? 4.900 10.751 -6.621 1.00 94.12 87 ASP A CA 1
ATOM 641 C C . ASP A 1 87 ? 3.846 10.110 -5.722 1.00 94.12 87 ASP A C 1
ATOM 643 O O . ASP A 1 87 ? 3.954 8.950 -5.326 1.00 94.12 87 ASP A O 1
ATOM 647 N N . ASP A 1 88 ? 2.853 10.904 -5.337 1.00 93.25 88 ASP A N 1
ATOM 648 C CA . ASP A 1 88 ? 1.863 10.485 -4.352 1.00 93.25 88 ASP A CA 1
ATOM 649 C C . ASP A 1 88 ? 1.010 9.304 -4.818 1.00 93.25 88 ASP A C 1
ATOM 651 O O . ASP A 1 88 ? 0.708 8.408 -4.033 1.00 93.25 88 ASP A O 1
ATOM 655 N N . ILE A 1 89 ? 0.655 9.287 -6.103 1.00 95.19 89 ILE A N 1
ATOM 656 C CA . ILE A 1 89 ? -0.231 8.275 -6.678 1.00 95.19 89 ILE A CA 1
ATOM 657 C C . ILE A 1 89 ? 0.483 6.923 -6.697 1.00 95.19 89 ILE A C 1
ATOM 659 O O . ILE A 1 89 ? -0.067 5.914 -6.249 1.00 95.19 89 ILE A O 1
ATOM 663 N N . LEU A 1 90 ? 1.728 6.894 -7.179 1.00 95.44 90 LEU A N 1
ATOM 664 C CA . LEU A 1 90 ? 2.519 5.667 -7.179 1.00 95.44 90 LEU A CA 1
ATOM 665 C C . LEU A 1 90 ? 2.931 5.245 -5.765 1.00 95.44 90 LEU A C 1
ATOM 667 O O . LEU A 1 90 ? 2.957 4.048 -5.483 1.00 95.44 90 LEU A O 1
ATOM 671 N N . THR A 1 91 ? 3.181 6.201 -4.864 1.00 94.88 91 THR A N 1
ATOM 672 C CA . THR A 1 91 ? 3.437 5.912 -3.444 1.00 94.88 91 THR A CA 1
ATOM 673 C C . THR A 1 91 ? 2.238 5.207 -2.816 1.00 94.88 91 THR A C 1
ATOM 675 O O . THR A 1 91 ? 2.397 4.127 -2.253 1.00 94.88 91 THR A O 1
ATOM 678 N N . ALA A 1 92 ? 1.028 5.752 -2.972 1.00 95.12 92 ALA A N 1
ATOM 679 C CA . ALA A 1 92 ? -0.198 5.139 -2.468 1.00 95.12 92 ALA A CA 1
ATOM 680 C C . ALA A 1 92 ? -0.398 3.724 -3.035 1.00 95.12 92 ALA A C 1
ATOM 682 O O . ALA A 1 92 ? -0.687 2.783 -2.294 1.00 95.12 92 ALA A O 1
ATOM 683 N N . LYS A 1 93 ? -0.159 3.548 -4.342 1.00 95.12 93 LYS A N 1
ATOM 684 C CA . LYS A 1 93 ? -0.271 2.253 -5.020 1.00 95.12 93 LYS A CA 1
ATOM 685 C C . LYS A 1 93 ? 0.693 1.215 -4.437 1.00 95.12 93 LYS A C 1
ATOM 687 O O . LYS A 1 93 ? 0.240 0.147 -4.025 1.00 95.12 93 LYS A O 1
ATOM 692 N N . LEU A 1 94 ? 1.987 1.526 -4.359 1.00 94.62 94 LEU A N 1
ATOM 693 C CA . LEU A 1 94 ? 3.004 0.602 -3.843 1.00 94.62 94 LEU A CA 1
ATOM 694 C C . LEU A 1 94 ? 2.886 0.361 -2.331 1.00 94.62 94 LEU A C 1
ATOM 696 O O . LEU A 1 94 ? 3.173 -0.737 -1.865 1.00 94.62 94 LEU A O 1
ATOM 700 N N . LEU A 1 95 ? 2.410 1.333 -1.553 1.00 94.75 95 LEU A N 1
ATOM 701 C CA . LEU A 1 95 ? 2.099 1.119 -0.137 1.00 94.75 95 LEU A CA 1
ATOM 702 C C . LEU A 1 95 ? 0.870 0.224 0.054 1.00 94.75 95 LEU A C 1
ATOM 704 O O . LEU A 1 95 ? 0.846 -0.590 0.980 1.00 94.75 95 LEU A O 1
ATOM 708 N N . SER A 1 96 ? -0.140 0.345 -0.816 1.00 95.00 96 SER A N 1
ATOM 709 C CA . SER A 1 96 ? -1.387 -0.419 -0.696 1.00 95.00 96 SER A CA 1
ATOM 710 C C . SER A 1 96 ? -1.181 -1.928 -0.848 1.00 95.00 96 SER A C 1
ATOM 712 O O . SER A 1 96 ? -1.793 -2.696 -0.112 1.00 95.00 96 SER A O 1
ATOM 714 N N . ILE A 1 97 ? -0.266 -2.356 -1.727 1.00 93.00 97 ILE A N 1
ATOM 715 C CA . ILE A 1 97 ? 0.055 -3.779 -1.941 1.00 93.00 97 ILE A CA 1
ATOM 716 C C . ILE A 1 97 ? 0.824 -4.413 -0.768 1.00 93.00 97 ILE A C 1
ATOM 718 O O . ILE A 1 97 ? 0.971 -5.631 -0.713 1.00 93.00 97 ILE A O 1
ATOM 722 N N . LYS A 1 98 ? 1.317 -3.595 0.173 1.00 92.12 98 LYS A N 1
ATOM 723 C CA . LYS A 1 98 ? 2.011 -4.027 1.401 1.00 92.12 98 LYS A CA 1
ATOM 724 C C . LYS A 1 98 ? 1.063 -4.109 2.606 1.00 92.12 98 LYS A C 1
ATOM 726 O O . LYS A 1 98 ? 1.505 -4.272 3.743 1.00 92.12 98 LYS A O 1
ATOM 731 N N . ALA A 1 99 ? -0.241 -3.955 2.372 1.00 95.31 99 ALA A N 1
ATOM 732 C CA . ALA A 1 99 ? -1.279 -4.216 3.356 1.00 95.31 99 ALA A CA 1
ATOM 733 C C . ALA A 1 99 ? -1.788 -5.652 3.219 1.00 95.31 99 ALA A C 1
ATOM 735 O O . ALA A 1 99 ? -1.991 -6.158 2.114 1.00 95.31 99 ALA A O 1
ATOM 736 N N . HIS A 1 100 ? -2.026 -6.303 4.354 1.00 96.06 100 HIS A N 1
ATOM 737 C CA . HIS A 1 100 ? -2.405 -7.711 4.404 1.00 96.06 100 HIS A CA 1
ATOM 738 C C . HIS A 1 100 ? -3.597 -7.933 5.344 1.00 96.06 100 HIS A C 1
ATOM 740 O O . HIS A 1 100 ? -3.846 -7.108 6.230 1.00 96.06 100 HIS A O 1
ATOM 746 N N . PRO A 1 101 ? -4.343 -9.040 5.184 1.00 97.62 101 PRO A N 1
ATOM 747 C CA . PRO A 1 101 ? -5.283 -9.492 6.201 1.00 97.62 101 PRO A CA 1
ATOM 748 C C . PRO A 1 101 ? -4.578 -9.684 7.548 1.00 97.62 101 PRO A C 1
ATOM 750 O O . PRO A 1 101 ? -3.543 -10.342 7.604 1.00 97.62 101 PRO A O 1
ATOM 753 N N . ASP A 1 102 ? -5.133 -9.134 8.626 1.00 97.31 102 ASP A N 1
ATOM 754 C CA . ASP A 1 102 ? -4.640 -9.365 9.988 1.00 97.31 102 ASP A CA 1
ATOM 755 C C . ASP A 1 102 ? -5.272 -10.651 10.558 1.00 97.31 102 ASP A C 1
ATOM 757 O O . ASP A 1 102 ? -6.489 -10.679 10.772 1.00 97.31 102 ASP A O 1
ATOM 761 N N . PRO A 1 103 ? -4.489 -11.723 10.793 1.00 95.75 103 PRO A N 1
ATOM 762 C CA . PRO A 1 103 ? -5.016 -12.998 11.280 1.00 95.75 103 PRO A CA 1
ATOM 763 C C . PRO A 1 103 ? -5.327 -13.001 12.784 1.00 95.75 103 PRO A C 1
ATOM 765 O O . PRO A 1 103 ? -6.019 -13.895 13.270 1.00 95.75 103 PRO A O 1
ATOM 768 N N . GLU A 1 104 ? -4.809 -12.033 13.536 1.00 95.06 104 GLU A N 1
ATOM 769 C CA . GLU A 1 104 ? -4.807 -12.056 14.999 1.00 95.06 104 GLU A CA 1
ATOM 770 C C . GLU A 1 104 ? -5.880 -11.138 15.600 1.00 95.06 104 GLU A C 1
ATOM 772 O O . GLU A 1 104 ? -6.508 -11.487 16.602 1.00 95.06 104 GLU A O 1
ATOM 777 N N . ASN A 1 105 ? -6.124 -9.965 15.004 1.00 95.62 105 ASN A N 1
ATOM 778 C CA . ASN A 1 105 ? -7.123 -9.019 15.512 1.00 95.62 105 ASN A CA 1
ATOM 779 C C . ASN A 1 105 ? -8.455 -9.102 14.759 1.00 95.62 105 ASN A C 1
ATOM 781 O O . ASN A 1 105 ? -8.569 -9.648 13.667 1.00 95.62 105 ASN A O 1
ATOM 785 N N . ARG A 1 106 ? -9.500 -8.516 15.353 1.00 94.31 106 ARG A N 1
ATOM 786 C CA . ARG A 1 106 ? -10.851 -8.469 14.781 1.00 94.31 106 ARG A CA 1
ATOM 787 C C . ARG A 1 106 ? -11.337 -7.033 14.645 1.00 94.31 106 ARG A C 1
ATOM 789 O O . ARG A 1 106 ? -11.046 -6.191 15.492 1.00 94.31 106 ARG A O 1
ATOM 796 N N . ILE A 1 107 ? -12.149 -6.798 13.617 1.00 92.69 107 ILE A N 1
ATOM 797 C CA . ILE A 1 107 ? -12.830 -5.521 13.387 1.00 92.69 107 ILE A CA 1
ATOM 798 C C . ILE A 1 107 ? -13.832 -5.246 14.518 1.00 92.69 107 ILE A C 1
ATOM 800 O O . ILE A 1 107 ? -14.614 -6.119 14.911 1.00 92.69 107 ILE A O 1
ATOM 804 N N . ASN A 1 108 ? -13.853 -4.007 15.001 1.00 91.56 108 ASN A N 1
ATOM 805 C CA . ASN A 1 108 ? -14.850 -3.483 15.922 1.00 91.56 108 ASN A CA 1
ATOM 806 C C . ASN A 1 108 ? -16.187 -3.242 15.196 1.00 91.56 108 ASN A C 1
ATOM 808 O O . ASN A 1 108 ? -16.522 -2.125 14.799 1.00 91.56 108 ASN A O 1
ATOM 812 N N . LYS A 1 109 ? -16.968 -4.315 15.023 1.00 86.88 109 LYS A N 1
ATOM 813 C CA . LYS A 1 109 ? -18.253 -4.279 14.302 1.00 86.88 109 LYS A CA 1
ATOM 814 C C . LYS A 1 109 ? -19.261 -3.295 14.898 1.00 86.88 109 LYS A C 1
ATOM 816 O O . LYS A 1 109 ? -20.042 -2.723 14.144 1.00 86.88 109 LYS A O 1
ATOM 821 N N . LYS A 1 110 ? -19.227 -3.092 16.222 1.00 85.94 110 LYS A N 1
ATOM 822 C CA . LYS A 1 110 ? -20.124 -2.173 16.937 1.00 85.94 110 LYS A CA 1
ATOM 823 C C . LYS A 1 110 ? -19.910 -0.733 16.466 1.00 85.94 110 LYS A C 1
ATOM 825 O O . LYS A 1 110 ? -20.861 -0.097 16.019 1.00 85.94 110 LYS A O 1
ATOM 830 N N . ALA A 1 111 ? -18.657 -0.277 16.457 1.00 84.69 111 ALA A N 1
ATOM 831 C CA . ALA A 1 111 ? -18.310 1.062 15.987 1.00 84.69 111 ALA A CA 1
ATOM 832 C C . ALA A 1 111 ? -18.662 1.273 14.502 1.00 84.69 111 ALA A C 1
ATOM 834 O O . ALA A 1 111 ? -19.132 2.344 14.131 1.00 84.69 111 ALA A O 1
ATOM 835 N N . MET A 1 112 ? -18.504 0.246 13.653 1.00 79.62 112 MET A N 1
ATOM 836 C CA . MET A 1 112 ? -18.918 0.334 12.243 1.00 79.62 112 MET A CA 1
ATOM 837 C C . MET A 1 112 ? -20.435 0.491 12.082 1.00 79.62 112 MET A C 1
ATOM 839 O O . MET A 1 112 ? -20.879 1.263 11.239 1.00 79.62 112 MET A O 1
ATOM 843 N N . SER A 1 113 ? -21.239 -0.225 12.877 1.00 77.12 113 SER A N 1
ATOM 844 C CA . SER A 1 113 ? -22.704 -0.142 12.792 1.00 77.12 113 SER A CA 1
ATOM 845 C C . SER A 1 113 ? -23.285 1.155 13.359 1.00 77.12 113 SER A C 1
ATOM 847 O O . SER A 1 113 ? -24.327 1.598 12.891 1.00 77.12 113 SER A O 1
ATOM 849 N N . GLU A 1 114 ? -22.621 1.774 14.338 1.00 77.69 114 GLU A N 1
ATOM 850 C CA . GLU A 1 114 ? -23.074 3.024 14.970 1.00 77.69 114 GLU A CA 1
ATOM 851 C C . GLU A 1 114 ? -22.927 4.248 14.052 1.00 77.69 114 GLU A C 1
ATOM 853 O O . GLU A 1 114 ? -23.662 5.221 14.194 1.00 77.69 114 GLU A O 1
ATOM 858 N N . GLN A 1 115 ? -22.020 4.190 13.075 1.00 70.25 115 GLN A N 1
ATOM 859 C CA . GLN A 1 115 ? -21.800 5.260 12.094 1.00 70.25 115 GLN A CA 1
ATOM 860 C C . GLN A 1 115 ? -22.839 5.285 10.964 1.00 70.25 115 GLN A C 1
ATOM 862 O O . GLN A 1 115 ? -22.829 6.187 10.126 1.00 70.25 115 GLN A O 1
ATOM 867 N N . VAL A 1 116 ? -23.737 4.300 10.916 1.00 68.00 116 VAL A N 1
ATOM 868 C CA . VAL A 1 116 ? -24.698 4.146 9.828 1.00 68.00 116 VAL A CA 1
ATOM 869 C C . VAL A 1 116 ? -26.092 4.607 10.270 1.00 68.00 116 VAL A C 1
ATOM 871 O O . VAL A 1 116 ? -26.617 4.095 11.260 1.00 68.00 116 VAL A O 1
ATOM 874 N N . PRO A 1 117 ? -26.733 5.560 9.555 1.00 61.19 117 PRO A N 1
ATOM 875 C CA . PRO A 1 117 ? -28.054 6.059 9.922 1.00 61.19 117 PRO A CA 1
ATOM 876 C C . PRO A 1 117 ? -29.083 4.929 10.024 1.00 61.19 117 PRO A C 1
ATOM 878 O O . PRO A 1 117 ? -29.209 4.113 9.105 1.00 61.19 117 PRO A O 1
ATOM 881 N N . ALA A 1 118 ? -29.876 4.933 11.100 1.00 57.44 118 ALA A N 1
ATOM 882 C CA . ALA A 1 118 ? -30.883 3.911 11.414 1.00 57.44 118 ALA A CA 1
ATOM 883 C C . ALA A 1 118 ? -31.904 3.638 10.285 1.00 57.44 118 ALA A C 1
ATOM 885 O O . ALA A 1 118 ? -32.516 2.575 10.237 1.00 57.44 118 ALA A O 1
ATOM 886 N N . ALA A 1 119 ? -32.061 4.559 9.328 1.00 53.09 119 ALA A N 1
ATOM 887 C CA . ALA A 1 119 ? -32.892 4.357 8.139 1.00 53.09 119 ALA A CA 1
ATOM 888 C C . ALA A 1 119 ? -32.395 3.212 7.229 1.00 53.09 119 ALA A C 1
ATOM 890 O O . ALA A 1 119 ? -33.181 2.606 6.510 1.00 53.09 119 ALA A O 1
ATOM 891 N N . SER A 1 120 ? -31.102 2.885 7.267 1.00 56.25 120 SER A N 1
ATOM 892 C CA . SER A 1 120 ? -30.501 1.831 6.432 1.00 56.25 120 SER A CA 1
ATOM 893 C C . SER A 1 120 ? -30.427 0.456 7.111 1.00 56.25 120 SER A C 1
ATOM 895 O O . SER A 1 120 ? -30.124 -0.539 6.455 1.00 56.25 120 SER A O 1
ATOM 897 N N . THR A 1 121 ? -30.765 0.367 8.402 1.00 54.25 121 THR A N 1
ATOM 898 C CA . THR A 1 121 ? -30.757 -0.880 9.190 1.00 54.25 121 THR A CA 1
ATOM 899 C C . THR A 1 121 ? -32.141 -1.535 9.322 1.00 54.25 121 THR A C 1
ATOM 901 O O . THR A 1 121 ? -32.251 -2.610 9.915 1.00 54.25 121 THR A O 1
ATOM 904 N N . GLN A 1 122 ? -33.189 -0.947 8.724 1.00 54.31 122 GLN A N 1
ATOM 905 C CA . GLN A 1 122 ? -34.593 -1.384 8.850 1.00 54.31 122 GLN A CA 1
ATOM 906 C C . GLN A 1 122 ? -34.906 -2.778 8.266 1.00 54.31 122 GLN A C 1
ATOM 908 O O . GLN A 1 122 ? -35.941 -3.358 8.586 1.00 54.31 122 GLN A O 1
ATOM 913 N N . PHE A 1 123 ? -34.018 -3.373 7.466 1.00 52.97 123 PHE A N 1
ATOM 914 C CA . PHE A 1 123 ? -34.214 -4.718 6.911 1.00 52.97 123 PHE A CA 1
ATOM 915 C C . PHE A 1 123 ? -33.581 -5.800 7.797 1.00 52.97 123 PHE A C 1
ATOM 917 O O . PHE A 1 123 ? -32.555 -6.385 7.453 1.00 52.97 123 PHE A O 1
ATOM 924 N N . SER A 1 124 ? -34.220 -6.082 8.936 1.00 53.78 124 SER A N 1
ATOM 925 C CA . SER A 1 124 ? -33.746 -7.024 9.970 1.00 53.78 124 SER A CA 1
ATOM 926 C C . SER A 1 124 ? -33.488 -8.462 9.464 1.00 53.78 124 SER A C 1
ATOM 928 O O . SER A 1 124 ? -32.640 -9.165 10.001 1.00 53.78 124 SER A O 1
ATOM 930 N N . GLY A 1 125 ? -34.145 -8.893 8.376 1.00 55.19 125 GLY A N 1
ATOM 931 C CA . GLY A 1 125 ? -33.971 -10.232 7.782 1.00 55.19 125 GLY A CA 1
ATOM 932 C C . GLY A 1 125 ? -32.859 -10.371 6.727 1.00 55.19 125 GLY A C 1
ATOM 933 O O . GLY A 1 125 ? -32.467 -11.487 6.406 1.00 55.19 125 GLY A O 1
ATOM 934 N N . LEU A 1 126 ? -32.329 -9.261 6.191 1.00 52.25 126 LEU A N 1
ATOM 935 C CA . LEU A 1 126 ? -31.303 -9.243 5.127 1.00 52.25 126 LEU A CA 1
ATOM 936 C C . LEU A 1 126 ? -29.946 -8.700 5.605 1.00 52.25 126 LEU A C 1
ATOM 938 O O . LEU A 1 126 ? -29.016 -8.579 4.805 1.00 52.25 126 LEU A O 1
ATOM 942 N N . GLN A 1 127 ? -29.817 -8.400 6.904 1.00 57.09 127 GLN A N 1
ATOM 943 C CA . GLN A 1 127 ? -28.660 -7.703 7.476 1.00 57.09 127 GLN A CA 1
ATOM 944 C C . GLN A 1 127 ? -27.325 -8.379 7.147 1.00 57.09 127 GLN A C 1
ATOM 946 O O . GLN A 1 127 ? -26.348 -7.692 6.890 1.00 57.09 127 GLN A O 1
ATOM 951 N N . SER A 1 128 ? -27.260 -9.713 7.094 1.00 53.91 128 SER A N 1
ATOM 952 C CA . SER A 1 128 ? -26.003 -10.421 6.809 1.00 53.91 128 SER A CA 1
ATOM 953 C C . SER A 1 128 ? -25.495 -10.201 5.374 1.00 53.91 128 SER A C 1
ATOM 955 O O . SER A 1 128 ? -24.305 -9.939 5.173 1.00 53.91 128 SER A O 1
ATOM 957 N N . LEU A 1 129 ? -26.392 -10.249 4.382 1.00 54.91 129 LEU A N 1
ATOM 958 C CA . LEU A 1 129 ? -26.045 -10.090 2.966 1.00 54.91 129 LEU A CA 1
ATOM 959 C C . LEU A 1 129 ? -25.732 -8.629 2.627 1.00 54.91 129 LEU A C 1
ATOM 961 O O . LEU A 1 129 ? -24.783 -8.359 1.892 1.00 54.91 129 LEU A O 1
ATOM 965 N N . THR A 1 130 ? -26.467 -7.679 3.211 1.00 63.69 130 THR A N 1
ATOM 966 C CA . THR A 1 130 ? -26.212 -6.247 3.003 1.00 63.69 130 THR A CA 1
ATOM 967 C C . THR A 1 130 ? -24.959 -5.775 3.742 1.00 63.69 130 THR A C 1
ATOM 969 O O . THR A 1 130 ? -24.194 -4.990 3.185 1.00 63.69 130 THR A O 1
ATOM 972 N N . TYR A 1 131 ? -24.675 -6.292 4.944 1.00 69.44 131 TYR A N 1
ATOM 973 C CA . TYR A 1 131 ? -23.510 -5.879 5.737 1.00 69.44 131 TYR A CA 1
ATOM 974 C C . TYR A 1 131 ? -22.190 -6.153 5.012 1.00 69.44 131 TYR A C 1
ATOM 976 O O . TYR A 1 131 ? -21.334 -5.279 4.940 1.00 69.44 131 TYR A O 1
ATOM 984 N N . SER A 1 132 ? -22.038 -7.336 4.409 1.00 68.50 132 SER A N 1
ATOM 985 C CA . SER A 1 132 ? -20.796 -7.724 3.719 1.00 68.50 132 SER A CA 1
ATOM 986 C C . SER A 1 132 ? -20.452 -6.884 2.478 1.00 68.50 132 SER A C 1
ATOM 988 O O . SER A 1 132 ? -19.295 -6.858 2.064 1.00 68.50 132 SER A O 1
ATOM 990 N N . ASN A 1 133 ? -21.439 -6.185 1.908 1.00 73.75 133 ASN A N 1
ATOM 991 C CA . ASN A 1 133 ? -21.260 -5.279 0.770 1.00 73.75 133 ASN A CA 1
ATOM 992 C C . ASN A 1 133 ? -21.111 -3.809 1.193 1.00 73.75 133 ASN A C 1
ATOM 994 O O . ASN A 1 133 ? -20.698 -2.979 0.386 1.00 73.75 133 ASN A O 1
ATOM 998 N N . MET A 1 134 ? -21.469 -3.475 2.435 1.00 74.94 134 MET A N 1
ATOM 999 C CA . MET A 1 134 ? -21.387 -2.113 2.973 1.00 74.94 134 MET A CA 1
ATOM 1000 C C . MET A 1 134 ? -20.174 -1.908 3.882 1.00 74.94 134 MET A C 1
ATOM 1002 O O . MET A 1 134 ? -19.679 -0.788 3.987 1.00 74.94 134 MET A O 1
ATOM 1006 N N . PHE A 1 135 ? -19.694 -2.973 4.527 1.00 82.31 135 PHE A N 1
ATOM 1007 C CA . PHE A 1 135 ? -18.658 -2.915 5.549 1.00 82.31 135 PHE A CA 1
ATOM 1008 C C . PHE A 1 135 ? -17.514 -3.877 5.266 1.00 82.31 135 PHE A C 1
ATOM 1010 O O . PHE A 1 135 ? -17.685 -4.936 4.659 1.00 82.31 135 PHE A O 1
ATOM 1017 N N . ALA A 1 136 ? -16.341 -3.521 5.784 1.00 84.69 136 ALA A N 1
ATOM 1018 C CA . ALA A 1 136 ? -15.184 -4.393 5.758 1.00 84.69 136 ALA A CA 1
ATOM 1019 C C . ALA A 1 136 ? -15.421 -5.614 6.647 1.00 84.69 136 ALA A C 1
ATOM 1021 O O . ALA A 1 136 ? -15.930 -5.513 7.766 1.00 84.69 136 ALA A O 1
ATOM 1022 N N . ASN A 1 137 ? -15.035 -6.780 6.143 1.00 89.00 137 ASN A N 1
ATOM 1023 C CA . ASN A 1 137 ? -15.112 -8.041 6.871 1.00 89.00 137 ASN A CA 1
ATOM 1024 C C . ASN A 1 137 ? -13.730 -8.655 7.120 1.00 89.00 137 ASN A C 1
ATOM 1026 O O . ASN A 1 137 ? -13.621 -9.547 7.963 1.00 89.00 137 ASN A O 1
ATOM 1030 N N . THR A 1 138 ? -12.694 -8.155 6.445 1.00 94.44 138 THR A N 1
ATOM 1031 C CA . THR A 1 138 ? -11.313 -8.591 6.616 1.00 94.44 138 THR A CA 1
ATOM 1032 C C . THR A 1 138 ? -10.534 -7.532 7.403 1.00 94.44 138 THR A C 1
ATOM 1034 O O . THR A 1 138 ? -10.358 -6.418 6.899 1.00 94.44 138 THR A O 1
ATOM 1037 N N . PRO A 1 139 ? -10.085 -7.851 8.635 1.00 96.94 139 PRO A N 1
ATOM 1038 C CA . PRO A 1 139 ? -9.163 -7.014 9.401 1.00 96.94 139 PRO A CA 1
ATOM 1039 C C . PRO A 1 139 ? -7.898 -6.705 8.595 1.00 96.94 139 PRO A C 1
ATOM 1041 O O . PRO A 1 139 ? -7.407 -7.571 7.873 1.00 96.94 139 PRO A O 1
ATOM 1044 N N . VAL A 1 140 ? -7.364 -5.494 8.717 1.00 98.12 140 VAL A N 1
ATOM 1045 C CA . VAL A 1 140 ? -6.237 -5.011 7.910 1.00 98.12 140 VAL A CA 1
ATOM 1046 C C . VAL A 1 140 ? -5.039 -4.728 8.806 1.00 98.12 140 VAL A C 1
ATOM 1048 O O . VAL A 1 140 ? -5.110 -3.897 9.715 1.00 98.12 140 VAL A O 1
ATOM 1051 N N . MET A 1 141 ? -3.916 -5.372 8.499 1.00 97.56 141 MET A N 1
ATOM 1052 C CA . MET A 1 141 ? -2.607 -4.988 9.009 1.00 97.56 141 MET A CA 1
ATOM 1053 C C . MET A 1 141 ? -1.821 -4.250 7.931 1.00 97.56 141 MET A C 1
ATOM 1055 O O . MET A 1 141 ? -1.655 -4.730 6.809 1.00 97.56 141 MET A O 1
ATOM 1059 N N . ILE A 1 142 ? -1.333 -3.070 8.289 1.00 96.38 142 ILE A N 1
ATOM 1060 C CA . ILE A 1 142 ? -0.496 -2.233 7.440 1.00 96.38 142 ILE A CA 1
ATOM 1061 C C . ILE A 1 142 ? 0.922 -2.295 7.986 1.00 96.38 142 ILE A C 1
ATOM 1063 O O . ILE A 1 142 ? 1.164 -1.884 9.123 1.00 96.38 142 ILE A O 1
ATOM 1067 N N . ASN A 1 143 ? 1.843 -2.808 7.171 1.00 91.88 143 ASN A N 1
ATOM 1068 C CA . ASN A 1 143 ? 3.256 -2.858 7.504 1.00 91.88 143 ASN A CA 1
ATOM 1069 C C . ASN A 1 143 ? 4.073 -1.977 6.546 1.00 91.88 143 ASN A C 1
ATOM 1071 O O . ASN A 1 143 ? 4.481 -2.398 5.462 1.00 91.88 143 ASN A O 1
ATOM 1075 N N . TRP A 1 144 ? 4.321 -0.745 6.973 1.00 93.00 144 TRP A N 1
ATOM 1076 C CA . TRP A 1 144 ? 5.151 0.239 6.283 1.00 93.00 144 TRP A CA 1
ATOM 1077 C C . TRP A 1 144 ? 6.445 0.536 7.063 1.00 93.00 144 TRP A C 1
ATOM 1079 O O . TRP A 1 144 ? 6.964 1.654 6.995 1.00 93.00 144 TRP A O 1
ATOM 1089 N N . HIS A 1 145 ? 6.977 -0.443 7.811 1.00 87.75 145 HIS A N 1
ATOM 1090 C CA . HIS A 1 145 ? 8.224 -0.280 8.564 1.00 87.75 145 HIS A CA 1
ATOM 1091 C C . HIS A 1 145 ? 9.480 -0.393 7.685 1.00 87.75 145 HIS A C 1
ATOM 1093 O O . HIS A 1 145 ? 9.542 -1.243 6.800 1.00 87.75 145 HIS A O 1
ATOM 1099 N N . CYS A 1 146 ? 10.516 0.405 7.969 1.00 65.94 146 CYS A N 1
ATOM 1100 C CA . CYS A 1 146 ? 11.892 0.290 7.441 1.00 65.94 146 CYS A CA 1
ATOM 1101 C C . CYS A 1 146 ? 12.030 -0.210 5.981 1.00 65.94 146 CYS A C 1
ATOM 1103 O O . CYS A 1 146 ? 12.621 -1.255 5.715 1.00 65.94 146 CYS A O 1
ATOM 1105 N N . GLN A 1 147 ? 11.499 0.542 5.014 1.00 62.84 147 GLN A N 1
ATOM 1106 C CA . GLN A 1 147 ? 11.444 0.128 3.601 1.00 62.84 147 GLN A CA 1
ATOM 1107 C C . GLN A 1 147 ? 12.494 0.813 2.712 1.00 62.84 147 GLN A C 1
ATOM 1109 O O . GLN A 1 147 ? 12.253 1.000 1.532 1.00 62.84 147 GLN A O 1
ATOM 1114 N N . ARG A 1 148 ? 13.612 1.330 3.244 1.00 69.88 148 ARG A N 1
ATOM 1115 C CA . ARG A 1 148 ? 14.525 2.260 2.516 1.00 69.88 148 ARG A CA 1
ATOM 1116 C C . ARG A 1 148 ? 13.864 3.560 2.000 1.00 69.88 148 ARG A C 1
ATOM 1118 O O . ARG A 1 148 ? 14.552 4.432 1.486 1.00 69.88 148 ARG A O 1
ATOM 1125 N N . CYS A 1 149 ? 12.552 3.724 2.176 1.00 69.12 149 CYS A N 1
ATOM 1126 C CA . CYS A 1 149 ? 11.750 4.811 1.613 1.00 69.12 149 CYS A CA 1
ATOM 1127 C C . CYS A 1 149 ? 11.732 6.078 2.468 1.00 69.12 149 CYS A C 1
ATOM 1129 O O . CYS A 1 149 ? 11.411 7.142 1.951 1.00 69.12 149 CYS A O 1
ATOM 1131 N N . GLN A 1 150 ? 12.076 5.970 3.760 1.00 84.31 150 GLN A N 1
ATOM 1132 C CA . GLN A 1 150 ? 12.141 7.092 4.705 1.00 84.31 150 GLN A CA 1
ATOM 1133 C C . GLN A 1 150 ? 10.890 7.985 4.640 1.00 84.31 150 GLN A C 1
ATOM 1135 O O . GLN A 1 150 ? 11.002 9.196 4.441 1.00 84.31 150 GLN A O 1
ATOM 1140 N N . LEU A 1 151 ? 9.693 7.397 4.783 1.00 90.38 151 LEU A N 1
ATOM 1141 C CA . LEU A 1 151 ? 8.438 8.147 4.674 1.00 90.38 151 LEU A CA 1
ATOM 1142 C C . LEU A 1 151 ? 8.479 9.374 5.594 1.00 90.38 151 LEU A C 1
ATOM 1144 O O . LEU A 1 151 ? 8.775 9.255 6.783 1.00 90.38 151 LEU A O 1
ATOM 1148 N N . SER A 1 152 ? 8.208 10.553 5.038 1.00 91.50 152 SER A N 1
ATOM 1149 C CA . SER A 1 152 ? 8.221 11.827 5.772 1.00 91.50 152 SER A CA 1
ATOM 1150 C C . SER A 1 152 ? 6.840 12.247 6.273 1.00 91.50 152 SER A C 1
ATOM 1152 O O . SER A 1 152 ? 6.730 13.054 7.192 1.00 91.50 152 SER A O 1
ATOM 1154 N N . GLN A 1 153 ? 5.784 11.676 5.696 1.00 92.38 153 GLN A N 1
ATOM 1155 C CA . GLN A 1 153 ? 4.392 11.903 6.070 1.00 92.38 153 GLN A CA 1
ATOM 1156 C C . GLN A 1 153 ? 3.569 10.638 5.824 1.00 92.38 153 GLN A C 1
ATOM 1158 O O . GLN A 1 153 ? 3.999 9.762 5.079 1.00 92.38 153 GLN A O 1
ATOM 1163 N N . ILE A 1 154 ? 2.364 10.584 6.392 1.00 93.38 154 ILE A N 1
ATOM 1164 C CA . ILE A 1 154 ? 1.319 9.621 6.029 1.00 93.38 154 ILE A CA 1
ATOM 1165 C C . ILE A 1 154 ? 0.114 10.422 5.556 1.00 93.38 154 ILE A C 1
ATOM 1167 O O . ILE A 1 154 ? -0.363 11.300 6.278 1.00 93.38 154 ILE A O 1
ATOM 1171 N N . ARG A 1 155 ? -0.400 10.119 4.362 1.00 94.19 155 ARG A N 1
ATOM 1172 C CA . ARG A 1 155 ? -1.660 10.703 3.889 1.00 94.19 155 ARG A CA 1
ATOM 1173 C C . ARG A 1 155 ? -2.839 9.800 4.256 1.00 94.19 155 ARG A C 1
ATOM 117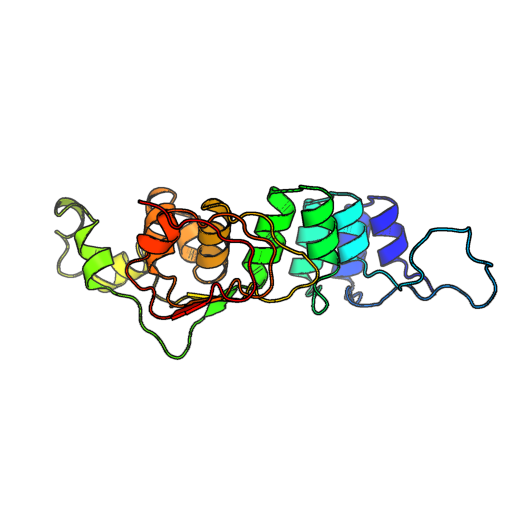5 O O . ARG A 1 155 ? -2.720 8.586 4.096 1.00 94.19 155 ARG A O 1
ATOM 1182 N N . PRO A 1 156 ? -3.995 10.359 4.667 1.00 94.00 156 PRO A N 1
ATOM 1183 C CA . PRO A 1 156 ? -5.201 9.569 4.920 1.00 94.00 156 PRO A CA 1
ATOM 1184 C C . PRO A 1 156 ? -5.587 8.671 3.738 1.00 94.00 156 PRO A C 1
ATOM 1186 O O . PRO A 1 156 ? -5.921 7.507 3.938 1.00 94.00 156 PRO A O 1
ATOM 1189 N N . GLN A 1 157 ? -5.434 9.171 2.505 1.00 94.50 157 GLN A N 1
ATOM 1190 C CA . GLN A 1 157 ? -5.732 8.400 1.297 1.00 94.50 157 GLN A CA 1
ATOM 1191 C C . GLN A 1 157 ? -4.895 7.118 1.182 1.00 94.50 157 GLN A C 1
ATOM 1193 O O . GLN A 1 157 ? -5.406 6.104 0.725 1.00 94.50 157 GLN A O 1
ATOM 1198 N N . TRP A 1 158 ? -3.642 7.112 1.650 1.00 95.81 158 TRP A N 1
ATOM 1199 C CA . TRP A 1 158 ? -2.811 5.904 1.611 1.00 95.81 158 TRP A CA 1
ATOM 1200 C C . TRP A 1 158 ? -3.381 4.800 2.506 1.00 95.81 158 TRP A C 1
ATOM 1202 O O . TRP A 1 158 ? -3.341 3.627 2.144 1.00 95.81 158 TRP A O 1
ATOM 1212 N N . LEU A 1 159 ? -3.932 5.171 3.669 1.00 96.56 159 LEU A N 1
ATOM 1213 C CA . LEU A 1 159 ? -4.586 4.233 4.586 1.00 96.56 159 LEU A CA 1
ATOM 1214 C C . LEU A 1 159 ? -5.883 3.689 3.975 1.00 96.56 159 LEU A C 1
ATOM 1216 O O . LEU A 1 159 ? -6.147 2.491 4.072 1.00 96.56 159 LEU A O 1
ATOM 1220 N N . VAL A 1 160 ? -6.659 4.552 3.309 1.00 95.06 160 VAL A N 1
ATOM 1221 C CA . VAL A 1 160 ? -7.869 4.158 2.571 1.00 95.06 160 VAL A CA 1
ATOM 1222 C C . VAL A 1 160 ? -7.513 3.165 1.463 1.00 95.06 160 VAL A C 1
ATOM 1224 O O . VAL A 1 160 ? -8.090 2.081 1.404 1.00 95.06 160 VAL A O 1
ATOM 1227 N N . ASP A 1 161 ? -6.523 3.482 0.627 1.00 95.25 161 ASP A N 1
ATOM 1228 C CA . ASP A 1 161 ? -6.110 2.639 -0.498 1.00 95.25 161 ASP A CA 1
ATOM 1229 C C . ASP A 1 161 ? -5.579 1.277 -0.038 1.00 95.25 161 ASP A C 1
ATOM 1231 O O . ASP A 1 161 ? -5.915 0.253 -0.637 1.00 95.25 161 ASP A O 1
ATOM 1235 N N . ALA A 1 162 ? -4.805 1.249 1.050 1.00 96.50 162 ALA A N 1
ATOM 1236 C CA . ALA A 1 162 ? -4.337 0.026 1.694 1.00 96.50 162 ALA A CA 1
ATOM 1237 C C . ALA A 1 162 ? -5.483 -0.829 2.246 1.00 96.50 162 ALA A C 1
ATOM 1239 O O . ALA A 1 162 ? -5.546 -2.034 1.997 1.00 96.50 162 ALA A O 1
ATOM 1240 N N . ALA A 1 163 ? -6.431 -0.221 2.956 1.00 95.94 163 ALA A N 1
ATOM 1241 C CA . ALA A 1 163 ? -7.563 -0.958 3.500 1.00 95.94 163 ALA A CA 1
ATOM 1242 C C . ALA A 1 163 ? -8.504 -1.475 2.391 1.00 95.94 163 ALA A C 1
ATOM 1244 O O . ALA A 1 163 ? -9.012 -2.596 2.485 1.00 95.94 163 ALA A O 1
ATOM 1245 N N . LEU A 1 164 ? -8.666 -0.713 1.302 1.00 94.56 164 LEU A N 1
ATOM 1246 C CA . LEU A 1 164 ? -9.380 -1.126 0.090 1.00 94.56 164 LEU A CA 1
ATOM 1247 C C . LEU A 1 164 ? -8.641 -2.207 -0.704 1.00 94.56 164 LEU A C 1
ATOM 1249 O O . LEU A 1 164 ? -9.298 -3.006 -1.365 1.00 94.56 164 LEU A O 1
ATOM 1253 N N . HIS A 1 165 ? -7.307 -2.258 -0.658 1.00 94.62 165 HIS A N 1
ATOM 1254 C CA . HIS A 1 165 ? -6.537 -3.341 -1.275 1.00 94.62 165 HIS A CA 1
ATOM 1255 C C . HIS A 1 165 ? -6.899 -4.694 -0.649 1.00 94.62 165 HIS A C 1
ATOM 1257 O O . HIS A 1 165 ? -7.129 -5.667 -1.364 1.00 94.62 165 HIS A O 1
ATOM 1263 N N . VAL A 1 166 ? -7.041 -4.731 0.679 1.00 95.69 166 VAL A N 1
ATOM 1264 C CA . VAL A 1 166 ? -7.448 -5.934 1.423 1.00 95.69 166 VAL A CA 1
ATOM 1265 C C . VAL A 1 166 ? -8.961 -6.187 1.341 1.00 95.69 166 VAL A C 1
ATOM 1267 O O . VAL A 1 166 ? -9.392 -7.338 1.311 1.00 95.69 166 VAL A O 1
ATOM 1270 N N . ASN A 1 167 ? -9.780 -5.133 1.250 1.00 93.38 167 ASN A N 1
ATOM 1271 C CA . ASN A 1 167 ? -11.242 -5.214 1.135 1.00 93.38 167 ASN A CA 1
ATOM 1272 C C . ASN A 1 167 ? -11.743 -4.668 -0.228 1.00 93.38 167 ASN A C 1
ATOM 1274 O O . ASN A 1 167 ? -12.490 -3.684 -0.265 1.00 93.38 167 ASN A O 1
ATOM 1278 N N . PRO A 1 168 ? -11.400 -5.298 -1.374 1.00 91.25 168 PRO A N 1
ATOM 1279 C CA . PRO A 1 168 ? -11.614 -4.721 -2.709 1.00 91.25 168 PRO A CA 1
ATOM 1280 C C . PRO A 1 168 ? -13.085 -4.535 -3.088 1.00 91.25 168 PRO A C 1
ATOM 1282 O O . PRO A 1 168 ? -13.401 -3.681 -3.914 1.00 91.25 168 PRO A O 1
ATOM 1285 N N . LYS A 1 169 ? -14.003 -5.285 -2.465 1.00 87.50 169 LYS A N 1
ATOM 1286 C CA . LYS A 1 169 ? -15.452 -5.177 -2.712 1.00 87.50 169 LYS A CA 1
ATOM 1287 C C . LYS A 1 169 ? -16.002 -3.785 -2.389 1.00 87.50 169 LYS A C 1
ATOM 1289 O O . LYS A 1 169 ? -16.964 -3.348 -3.011 1.00 87.50 169 LYS A O 1
ATOM 1294 N N . LEU A 1 170 ? -15.364 -3.080 -1.457 1.00 86.50 170 LEU A N 1
ATOM 1295 C CA . LEU A 1 170 ? -15.785 -1.755 -1.009 1.00 86.50 170 LEU A CA 1
ATOM 1296 C C . LEU A 1 170 ? -15.344 -0.633 -1.956 1.00 86.50 170 LEU A C 1
ATOM 1298 O O . LEU A 1 170 ? -15.907 0.457 -1.909 1.00 86.50 170 LEU A O 1
ATOM 1302 N N . ARG A 1 171 ? -14.411 -0.894 -2.889 1.00 85.44 171 ARG A N 1
ATOM 1303 C CA . ARG A 1 171 ? -13.986 0.107 -3.889 1.00 85.44 171 ARG A CA 1
ATOM 1304 C C . ARG A 1 171 ? -15.140 0.626 -4.744 1.00 85.44 171 ARG A C 1
ATOM 1306 O O . ARG A 1 171 ? -15.081 1.753 -5.221 1.00 85.44 171 ARG A O 1
ATOM 1313 N N . LEU A 1 172 ? -16.177 -0.186 -4.932 1.00 79.44 172 LEU A N 1
ATOM 1314 C CA . LEU A 1 172 ? -17.336 0.141 -5.762 1.00 79.44 172 LEU A CA 1
ATOM 1315 C C . LEU A 1 172 ? -18.326 1.093 -5.073 1.00 79.44 172 LEU A C 1
ATOM 1317 O O . LEU A 1 172 ? -19.233 1.596 -5.731 1.00 79.44 172 LEU A O 1
ATOM 1321 N N . ASN A 1 173 ? -18.175 1.350 -3.768 1.00 77.88 173 ASN A N 1
ATOM 1322 C CA . ASN A 1 173 ? -19.087 2.193 -3.002 1.00 77.88 173 ASN A CA 1
ATOM 1323 C C . ASN A 1 173 ? -18.345 3.377 -2.349 1.00 77.88 173 ASN A C 1
ATOM 1325 O O . ASN A 1 173 ? -17.787 3.216 -1.261 1.00 77.88 173 ASN A O 1
ATOM 1329 N N . PRO A 1 174 ? -18.391 4.588 -2.941 1.00 71.56 174 PRO A N 1
ATOM 1330 C CA . PRO A 1 174 ? -17.718 5.778 -2.411 1.00 71.56 174 PRO A CA 1
ATOM 1331 C C . PRO A 1 174 ? -18.091 6.120 -0.964 1.00 71.56 174 PRO A C 1
ATOM 1333 O O . PRO A 1 174 ? -17.257 6.611 -0.214 1.00 71.56 174 PRO A O 1
ATOM 1336 N N . ARG A 1 175 ? -19.319 5.797 -0.530 1.00 71.25 175 ARG A N 1
ATOM 1337 C CA . ARG A 1 175 ? -19.781 6.051 0.848 1.00 71.25 175 ARG A CA 1
ATOM 1338 C C . ARG A 1 175 ? -19.095 5.169 1.895 1.00 71.25 175 ARG A C 1
ATOM 1340 O O . ARG A 1 175 ? -19.221 5.435 3.082 1.00 71.25 175 ARG A O 1
ATOM 1347 N N . SER A 1 176 ? -18.399 4.113 1.470 1.00 72.62 176 SER A N 1
ATOM 1348 C CA . SER A 1 176 ? -17.690 3.184 2.356 1.00 72.62 176 SER A CA 1
ATOM 1349 C C . SER A 1 176 ? -16.198 3.499 2.513 1.00 72.62 176 SER A C 1
ATOM 1351 O O . SER A 1 176 ? -15.523 2.810 3.272 1.00 72.62 176 SER A O 1
ATOM 1353 N N . GLN A 1 177 ? -15.678 4.537 1.843 1.00 75.62 177 GLN A N 1
ATOM 1354 C CA . GLN A 1 177 ? -14.252 4.889 1.897 1.00 75.62 177 GLN A CA 1
ATOM 1355 C C . GLN A 1 177 ? -13.798 5.293 3.305 1.00 75.62 177 GLN A C 1
ATOM 1357 O O . GLN A 1 177 ? -12.753 4.836 3.753 1.00 75.62 177 GLN A O 1
ATOM 1362 N N . ASP A 1 178 ? -14.607 6.050 4.047 1.00 80.00 178 ASP A N 1
ATOM 1363 C CA . ASP A 1 178 ? -14.283 6.384 5.441 1.00 80.00 178 ASP A CA 1
ATOM 1364 C C . ASP A 1 178 ? -14.473 5.176 6.369 1.00 80.00 178 ASP A C 1
ATOM 1366 O O . ASP A 1 178 ? -13.688 4.934 7.287 1.00 80.00 178 ASP A O 1
ATOM 1370 N N . LEU A 1 179 ? -15.486 4.350 6.088 1.00 84.06 179 LEU A N 1
ATOM 1371 C CA . LEU A 1 179 ? -15.778 3.143 6.863 1.00 84.06 179 LEU A CA 1
ATOM 1372 C C . LEU A 1 179 ? -14.710 2.059 6.678 1.00 84.06 179 LEU A C 1
ATOM 1374 O O . LEU A 1 179 ? -14.499 1.261 7.588 1.00 84.06 179 LEU A O 1
ATOM 1378 N N . VAL A 1 180 ? -14.006 2.008 5.543 1.00 91.50 180 VAL A N 1
ATOM 1379 C CA . VAL A 1 180 ? -12.962 0.995 5.316 1.00 91.50 180 VAL A CA 1
ATOM 1380 C C . VAL A 1 180 ? -11.771 1.176 6.258 1.00 91.50 180 VAL A C 1
ATOM 1382 O O . VAL A 1 180 ? -11.123 0.196 6.620 1.00 91.50 180 VAL A O 1
ATOM 1385 N N . LEU A 1 181 ? -11.537 2.394 6.758 1.00 93.62 181 LEU A N 1
ATOM 1386 C CA . LEU A 1 181 ? -10.506 2.669 7.762 1.00 93.62 181 LEU A CA 1
ATOM 1387 C C . LEU A 1 181 ? -10.774 1.934 9.080 1.00 93.62 181 LEU A C 1
ATOM 1389 O O . LEU A 1 181 ? -9.842 1.583 9.801 1.00 93.62 181 LEU A O 1
ATOM 1393 N N . TYR A 1 182 ? -12.035 1.601 9.365 1.00 92.44 182 TYR A N 1
ATOM 1394 C CA . TYR A 1 182 ? -12.415 0.817 10.538 1.00 92.44 182 TYR A CA 1
ATOM 1395 C C . TYR A 1 182 ? -11.943 -0.631 10.419 1.00 92.44 182 TYR A C 1
ATOM 1397 O O . TYR A 1 182 ? -12.002 -1.364 11.398 1.00 92.44 182 TYR A O 1
ATOM 1405 N N . ALA A 1 183 ? -11.476 -1.069 9.253 1.00 95.31 183 ALA A N 1
ATOM 1406 C CA . ALA A 1 183 ? -10.878 -2.382 9.092 1.00 95.31 183 ALA A CA 1
ATOM 1407 C C . ALA A 1 183 ? -9.442 -2.444 9.632 1.00 95.31 183 ALA A C 1
ATOM 1409 O O . ALA A 1 183 ? -8.963 -3.538 9.922 1.00 95.31 183 ALA A O 1
ATOM 1410 N N . ILE A 1 184 ? -8.755 -1.303 9.771 1.00 97.69 184 ILE A N 1
ATOM 1411 C CA . ILE A 1 184 ? -7.342 -1.252 10.163 1.00 97.69 184 ILE A CA 1
ATOM 1412 C C . ILE A 1 184 ? -7.202 -1.602 11.644 1.00 97.69 184 ILE A C 1
ATOM 1414 O O . ILE A 1 184 ? -7.700 -0.900 12.525 1.00 97.69 184 ILE A O 1
ATOM 1418 N N . THR A 1 185 ? -6.503 -2.701 11.910 1.00 98.12 185 THR A N 1
ATOM 1419 C CA . THR A 1 185 ? -6.261 -3.253 13.248 1.00 98.12 185 THR A CA 1
ATOM 1420 C C . THR A 1 185 ? -4.799 -3.160 13.669 1.00 98.12 185 THR A C 1
ATOM 1422 O O . THR A 1 185 ? -4.515 -3.072 14.868 1.00 98.12 185 THR A O 1
ATOM 1425 N N . ARG A 1 186 ? -3.866 -3.124 12.711 1.00 98.31 186 ARG A N 1
ATOM 1426 C CA . ARG A 1 186 ? -2.441 -2.858 12.957 1.00 98.31 186 ARG A CA 1
ATOM 1427 C C . ARG A 1 186 ? -1.924 -1.812 11.989 1.00 98.31 186 ARG A C 1
ATOM 1429 O O . ARG A 1 186 ? -2.165 -1.916 10.788 1.00 98.31 186 ARG A O 1
ATOM 1436 N N . LEU A 1 187 ? -1.161 -0.865 12.513 1.00 97.69 187 LEU A N 1
ATOM 1437 C CA . LEU A 1 187 ? -0.397 0.088 11.727 1.00 97.69 187 LEU A CA 1
ATOM 1438 C C . LEU A 1 187 ? 1.032 0.128 12.264 1.00 97.69 187 LEU A C 1
ATOM 1440 O O . LEU A 1 187 ? 1.275 0.663 13.345 1.00 97.69 187 LEU A O 1
ATOM 1444 N N . ASP A 1 188 ? 1.965 -0.444 11.509 1.00 95.81 188 ASP A N 1
ATOM 1445 C CA . ASP A 1 188 ? 3.395 -0.299 11.759 1.00 95.81 188 ASP A CA 1
ATOM 1446 C C . ASP A 1 188 ? 4.004 0.630 10.713 1.00 95.81 188 ASP A C 1
ATOM 1448 O O . ASP A 1 188 ? 4.037 0.316 9.525 1.00 95.81 188 ASP A O 1
ATOM 1452 N N . VAL A 1 189 ? 4.469 1.790 11.165 1.00 95.00 189 VAL A N 1
ATOM 1453 C CA . VAL A 1 189 ? 5.192 2.776 10.352 1.00 95.00 189 VAL A CA 1
ATOM 1454 C C . VAL A 1 189 ? 6.543 3.118 10.979 1.00 95.00 189 VAL A C 1
ATOM 1456 O O . VAL A 1 189 ? 7.080 4.213 10.775 1.00 95.00 189 VAL A O 1
ATOM 1459 N N . SER A 1 190 ? 7.091 2.201 11.775 1.00 94.75 190 SER A N 1
ATOM 1460 C CA . SER A 1 190 ? 8.363 2.394 12.459 1.00 94.75 190 SER A CA 1
ATOM 1461 C C . SER A 1 190 ? 9.548 2.505 11.492 1.00 94.75 190 SER A C 1
ATOM 1463 O O . SER A 1 190 ? 9.484 2.070 10.342 1.00 94.75 190 SER A O 1
ATOM 1465 N N . ASN A 1 191 ? 10.656 3.089 11.954 1.00 93.31 191 ASN A N 1
ATOM 1466 C CA . ASN A 1 191 ? 11.874 3.288 11.153 1.00 93.31 191 ASN A CA 1
ATOM 1467 C C . ASN A 1 191 ? 11.621 4.091 9.862 1.00 93.31 191 ASN A C 1
ATOM 1469 O O . ASN A 1 191 ? 12.025 3.699 8.764 1.00 93.31 191 ASN A O 1
ATOM 1473 N N . ASN A 1 192 ? 10.935 5.223 10.000 1.00 93.06 192 ASN A N 1
ATOM 1474 C CA . ASN A 1 192 ? 10.710 6.196 8.934 1.00 93.06 192 ASN A CA 1
ATOM 1475 C C . ASN A 1 192 ? 11.236 7.579 9.374 1.00 93.06 192 ASN A C 1
ATOM 1477 O O . ASN A 1 192 ? 11.996 7.706 10.332 1.00 93.06 192 ASN A O 1
ATOM 1481 N N . SER A 1 193 ? 10.907 8.639 8.638 1.00 93.81 193 SER A N 1
ATOM 1482 C CA . SER A 1 193 ? 11.267 10.023 8.981 1.00 93.81 193 SER A CA 1
ATOM 1483 C C . SER A 1 193 ? 10.027 10.883 9.216 1.00 93.81 193 SER A C 1
ATOM 1485 O O . SER A 1 193 ? 10.043 12.078 8.924 1.00 93.81 193 SER A O 1
ATOM 1487 N N . LEU A 1 194 ? 8.953 10.283 9.741 1.00 93.94 194 LEU A N 1
ATOM 1488 C CA . LEU A 1 194 ? 7.707 10.991 10.013 1.00 93.94 194 LEU A CA 1
ATOM 1489 C C . LEU A 1 194 ? 7.954 12.065 11.067 1.00 93.94 194 LEU A C 1
ATOM 1491 O O . LEU A 1 194 ? 8.476 11.762 12.138 1.00 93.94 194 LEU A O 1
ATOM 1495 N N . THR A 1 195 ? 7.565 13.301 10.774 1.00 94.12 195 THR A N 1
ATOM 1496 C CA . THR A 1 195 ? 7.600 14.412 11.740 1.00 94.12 195 THR A CA 1
ATOM 1497 C C . THR A 1 195 ? 6.259 14.618 12.439 1.00 94.12 195 THR A C 1
ATOM 1499 O O . THR A 1 195 ? 6.193 15.224 13.507 1.00 94.12 195 THR A O 1
ATOM 1502 N N . TRP A 1 196 ? 5.186 14.082 11.858 1.00 93.94 196 TRP A N 1
ATOM 1503 C CA . TRP A 1 196 ? 3.831 14.173 12.378 1.00 93.94 196 TRP A CA 1
ATOM 1504 C C . TRP A 1 196 ? 2.998 12.954 11.958 1.00 93.94 196 TRP A C 1
ATOM 1506 O O . TRP A 1 196 ? 3.305 12.293 10.962 1.00 93.94 196 TRP A O 1
ATOM 1516 N N . VAL A 1 197 ? 1.936 12.661 12.713 1.00 94.12 197 VAL A N 1
ATOM 1517 C CA . VAL A 1 197 ? 1.016 11.539 12.467 1.00 94.12 197 VAL A CA 1
ATOM 1518 C C . VAL A 1 197 ? -0.387 12.087 12.227 1.00 94.12 197 VAL A C 1
ATOM 1520 O O . VAL A 1 197 ? -0.859 12.848 13.064 1.00 94.12 197 VAL A O 1
ATOM 1523 N N . PRO A 1 198 ? -1.090 11.704 11.148 1.00 94.19 198 PRO A N 1
ATOM 1524 C CA . PRO A 1 198 ? -2.433 12.201 10.879 1.00 94.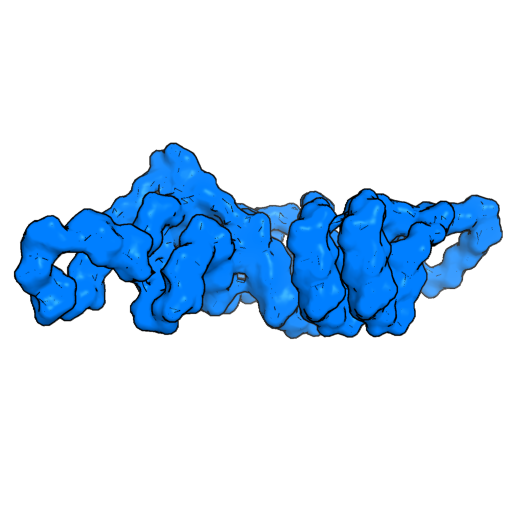19 198 PRO A CA 1
ATOM 1525 C C . PRO A 1 198 ? -3.449 11.807 11.947 1.00 94.19 198 PRO A C 1
ATOM 1527 O O . PRO A 1 198 ? -3.487 10.658 12.377 1.00 94.19 198 PRO A O 1
ATOM 1530 N N . SER A 1 199 ? -4.305 12.760 12.339 1.00 94.44 199 SER A N 1
ATOM 1531 C CA . SER A 1 199 ? -5.356 12.575 13.356 1.00 94.44 199 SER A CA 1
ATOM 1532 C C . SER A 1 199 ? -6.264 11.385 13.056 1.00 94.44 199 SER A C 1
ATOM 1534 O O . SER A 1 199 ? -6.691 10.694 13.977 1.00 94.44 199 SER A O 1
ATOM 1536 N N . VAL A 1 200 ? -6.473 11.079 11.771 1.00 94.25 200 VAL A N 1
ATOM 1537 C CA . VAL A 1 200 ? -7.216 9.899 11.314 1.00 94.25 200 VAL A CA 1
ATOM 1538 C C . VAL A 1 200 ? -6.688 8.589 11.915 1.00 94.25 200 VAL A C 1
ATOM 1540 O O . VAL A 1 200 ? -7.484 7.704 12.200 1.00 94.25 200 VAL A O 1
ATOM 1543 N N . VAL A 1 201 ? -5.378 8.469 12.186 1.00 95.31 201 VAL A N 1
ATOM 1544 C CA . VAL A 1 201 ? -4.774 7.274 12.809 1.00 95.31 201 VAL A CA 1
ATOM 1545 C C . VAL A 1 201 ? -5.336 7.037 14.211 1.00 95.31 201 VAL A C 1
ATOM 1547 O O . VAL A 1 201 ? -5.561 5.895 14.600 1.00 95.31 201 VAL A O 1
ATOM 1550 N N . PHE A 1 202 ? -5.633 8.108 14.946 1.00 93.19 202 PHE A N 1
ATOM 1551 C CA . PHE A 1 202 ? -6.220 8.048 16.287 1.00 93.19 202 PHE A CA 1
ATOM 1552 C C . PHE A 1 202 ? -7.746 7.883 16.265 1.00 93.19 202 PHE A C 1
ATOM 1554 O O . PHE A 1 202 ? -8.358 7.648 17.302 1.00 93.19 202 PHE A O 1
ATOM 1561 N N . GLN A 1 203 ? -8.364 7.967 15.085 1.00 92.31 203 GLN A N 1
ATOM 1562 C CA . GLN A 1 203 ? -9.797 7.752 14.872 1.00 92.31 203 GLN A CA 1
ATOM 1563 C C . GLN A 1 203 ? -10.113 6.331 14.366 1.00 92.31 203 GLN A C 1
ATOM 1565 O O . GLN A 1 203 ? -11.284 5.983 14.199 1.00 92.31 203 GLN A O 1
ATOM 1570 N N . LEU A 1 204 ? -9.092 5.494 14.140 1.00 94.44 204 LEU A N 1
ATOM 1571 C CA . LEU A 1 204 ? -9.232 4.111 13.679 1.00 94.44 204 LEU A CA 1
ATOM 1572 C C . LEU A 1 204 ? -9.856 3.224 14.772 1.00 94.44 204 LEU A C 1
ATOM 1574 O O . LEU A 1 204 ? -9.179 2.728 15.670 1.00 94.44 204 LEU A O 1
ATOM 1578 N N . GLN A 1 205 ? -11.161 2.970 14.669 1.00 93.69 205 GLN A N 1
ATOM 1579 C CA . GLN A 1 205 ? -11.960 2.325 15.727 1.00 93.69 205 GLN A CA 1
ATOM 1580 C C . GLN A 1 205 ? -11.601 0.860 16.031 1.00 93.69 205 GLN A C 1
ATOM 1582 O O . GLN A 1 205 ? -11.965 0.321 17.086 1.00 93.69 205 GLN A O 1
ATOM 1587 N N . SER A 1 206 ? -10.912 0.194 15.105 1.00 96.25 206 SER A N 1
ATOM 1588 C CA . SER A 1 206 ? -10.455 -1.189 15.276 1.00 96.25 206 SER A CA 1
ATOM 1589 C C . SER A 1 206 ? -8.963 -1.302 15.542 1.00 96.25 206 SER A C 1
ATOM 1591 O O . SER A 1 206 ? -8.497 -2.421 15.741 1.00 96.25 206 SER A O 1
ATOM 1593 N N . LEU A 1 207 ? -8.215 -0.194 15.586 1.00 97.31 207 LEU A N 1
ATOM 1594 C CA . LEU A 1 207 ? -6.776 -0.245 15.804 1.00 97.31 207 LEU A CA 1
ATOM 1595 C C . LEU A 1 207 ? -6.484 -0.891 1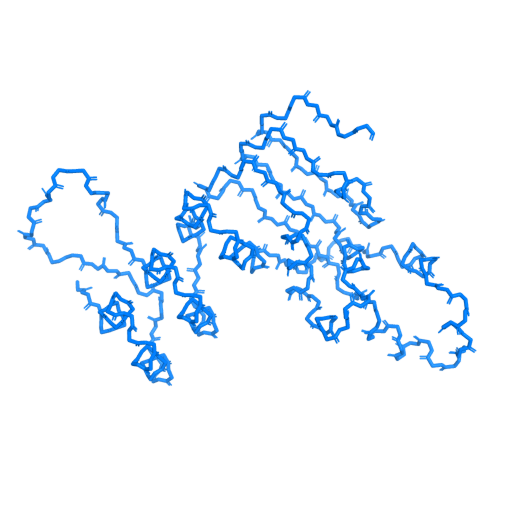7.166 1.00 97.31 207 LEU A C 1
ATOM 1597 O O . LEU A 1 207 ? -7.135 -0.609 18.176 1.00 97.31 207 LEU A O 1
ATOM 1601 N N . ARG A 1 208 ? -5.547 -1.836 17.168 1.00 97.19 208 ARG A N 1
ATOM 1602 C CA . ARG A 1 208 ? -5.079 -2.574 18.351 1.00 97.19 208 ARG A CA 1
ATOM 1603 C C . ARG A 1 208 ? -3.579 -2.431 18.542 1.00 97.19 208 ARG A C 1
ATOM 1605 O O . ARG A 1 208 ? -3.123 -2.413 19.677 1.00 97.19 208 ARG A O 1
ATOM 1612 N N . HIS A 1 209 ? -2.836 -2.303 17.445 1.00 97.56 209 HIS A N 1
ATOM 1613 C CA . HIS A 1 209 ? -1.391 -2.115 17.478 1.00 97.56 209 HIS A CA 1
ATOM 1614 C C . HIS A 1 209 ? -1.010 -0.920 16.612 1.00 97.56 209 HIS A C 1
ATOM 1616 O O . HIS A 1 209 ? -1.324 -0.882 15.422 1.00 97.56 209 HIS A O 1
ATOM 1622 N N . LEU A 1 210 ? -0.326 0.041 17.223 1.00 97.25 210 LEU A N 1
ATOM 1623 C CA . LEU A 1 210 ? 0.234 1.205 16.554 1.00 97.25 210 LEU A CA 1
ATOM 1624 C C . LEU A 1 210 ? 1.718 1.280 16.893 1.00 97.25 210 LEU A C 1
ATOM 1626 O O . LEU A 1 210 ? 2.072 1.495 18.051 1.00 97.25 210 LEU A O 1
ATOM 1630 N N . ASN A 1 211 ? 2.575 1.104 15.892 1.00 96.38 211 ASN A N 1
ATOM 1631 C CA . ASN A 1 211 ? 4.017 1.222 16.050 1.00 96.38 211 ASN A CA 1
ATOM 1632 C C . ASN A 1 211 ? 4.535 2.444 15.281 1.00 96.38 211 ASN A C 1
ATOM 1634 O O . ASN A 1 211 ? 4.523 2.483 14.051 1.00 96.38 211 ASN A O 1
ATOM 1638 N N . LEU A 1 212 ? 4.981 3.447 16.039 1.00 95.44 212 LEU A N 1
ATOM 1639 C CA . LEU A 1 212 ? 5.545 4.706 15.540 1.00 95.44 212 LEU A CA 1
ATOM 1640 C C . LEU A 1 212 ? 7.049 4.832 15.840 1.00 95.44 212 LEU A C 1
ATOM 1642 O O . LEU A 1 212 ? 7.625 5.897 15.610 1.00 95.44 212 LEU A O 1
ATOM 1646 N N . ALA A 1 213 ? 7.688 3.784 16.374 1.00 95.06 213 ALA A N 1
ATOM 1647 C CA . ALA A 1 213 ? 9.067 3.836 16.857 1.00 95.06 213 ALA A CA 1
ATOM 1648 C C . ALA A 1 213 ? 10.063 4.268 15.765 1.00 95.06 213 ALA A C 1
ATOM 1650 O O . ALA A 1 213 ? 9.832 4.054 14.578 1.00 95.06 213 ALA A O 1
ATOM 1651 N N . HIS A 1 214 ? 11.194 4.856 16.163 1.00 94.06 214 HIS A N 1
ATOM 1652 C CA . HIS A 1 214 ? 12.248 5.296 15.235 1.00 94.06 214 HIS A CA 1
ATOM 1653 C C . HIS A 1 214 ? 11.731 6.211 14.107 1.00 94.06 214 HIS A C 1
ATOM 1655 O O . HIS A 1 214 ? 12.002 5.996 12.929 1.00 94.06 214 HIS A O 1
ATOM 1661 N N . ASN A 1 215 ? 10.964 7.232 14.490 1.00 94.88 215 ASN A N 1
ATOM 1662 C CA . ASN A 1 215 ? 10.558 8.351 13.641 1.00 94.88 215 ASN A CA 1
ATOM 1663 C C . ASN A 1 215 ? 11.074 9.675 14.233 1.00 94.88 215 ASN A C 1
ATOM 1665 O O . ASN A 1 215 ? 11.782 9.679 15.238 1.00 94.88 215 ASN A O 1
ATOM 1669 N N . LYS A 1 216 ? 10.717 10.807 13.621 1.00 95.19 216 LYS A N 1
ATOM 1670 C CA . LYS A 1 216 ? 11.095 12.166 14.048 1.00 95.19 216 LYS A CA 1
ATOM 1671 C C . LYS A 1 216 ? 9.884 12.942 14.583 1.00 95.19 216 LYS A C 1
ATOM 1673 O O . LYS A 1 216 ? 9.783 14.148 14.389 1.00 95.19 216 LYS A O 1
ATOM 1678 N N . ILE A 1 217 ? 8.929 12.231 15.185 1.00 94.69 217 ILE A N 1
ATOM 1679 C CA . ILE A 1 217 ? 7.657 12.801 15.638 1.00 94.69 217 ILE A CA 1
ATOM 1680 C C . ILE A 1 217 ? 7.915 13.642 16.886 1.00 94.69 217 ILE A C 1
ATOM 1682 O O . ILE A 1 217 ? 8.303 13.111 17.923 1.00 94.69 217 ILE A O 1
ATOM 1686 N N . GLU A 1 218 ? 7.667 14.944 16.792 1.00 92.06 218 GLU A N 1
ATOM 1687 C CA . GLU A 1 218 ? 7.831 15.867 17.924 1.00 92.06 218 GLU A CA 1
ATOM 1688 C C . GLU A 1 218 ? 6.540 16.031 18.731 1.00 92.06 218 GLU A C 1
ATOM 1690 O O . GLU A 1 218 ? 6.573 16.286 19.934 1.00 92.06 218 GLU A O 1
ATOM 1695 N N . LYS A 1 219 ? 5.387 15.920 18.061 1.00 89.75 219 LYS A N 1
ATOM 1696 C CA . LYS A 1 219 ? 4.061 16.138 18.646 1.00 89.75 219 LYS A CA 1
ATOM 1697 C C . LYS A 1 219 ? 3.047 15.177 18.043 1.00 89.75 219 LYS A C 1
ATOM 1699 O O . LYS A 1 219 ? 3.082 14.894 16.845 1.00 89.75 219 LYS A O 1
ATOM 1704 N N . LEU A 1 220 ? 2.117 14.726 18.875 1.00 88.25 220 LEU A N 1
ATOM 1705 C CA . LEU A 1 220 ? 0.920 14.020 18.431 1.00 88.25 220 LEU A CA 1
ATOM 1706 C C . LEU A 1 220 ? -0.206 15.025 18.124 1.00 88.25 220 LEU A C 1
ATOM 1708 O O . LEU A 1 220 ? -0.152 16.160 18.606 1.00 88.25 220 LEU A O 1
ATOM 1712 N N . PRO A 1 221 ? -1.208 14.642 17.315 1.00 86.88 221 PRO A N 1
ATOM 1713 C CA . PRO A 1 221 ? -2.427 15.427 17.144 1.00 86.88 221 PRO A CA 1
ATOM 1714 C C . PRO A 1 221 ? -3.100 15.680 18.494 1.00 86.88 221 PRO A C 1
ATOM 1716 O O . PRO A 1 221 ? -3.157 14.776 19.327 1.00 86.88 221 PRO A O 1
ATOM 1719 N N . SER A 1 222 ? -3.596 16.901 18.685 1.00 71.12 222 SER A N 1
ATOM 1720 C CA . SER A 1 222 ? -4.486 17.278 19.789 1.00 71.12 222 SER A CA 1
ATOM 1721 C C . SER A 1 222 ? -5.912 16.806 19.549 1.00 71.12 222 SER A C 1
ATOM 1723 O O . SER A 1 222 ? -6.343 16.935 18.378 1.00 71.12 222 SER A O 1
#

Secondary structure (DSSP, 8-state):
---HHHHHHHTT-HHHHHHHHHTT--TT-B-PPPTTPPPPTT------BHHHHHHHTT-HHHHHHHHHTT---TT-HHHHHHHHTT-HHHHHHHHHTTEEE-SS----HHHHHHTS-GGGS--TTTHHHHHHHHS--S-EEEE--S-SS------HHHHHHHHHHHSGGGGG-GGGHHHHGGGEEEEE--SS--S---GGGGG-TT--EEE--SS-------

Foldseek 3Di:
DDDPLLVCLLVVVLVVNLVCLVVVDQQQDWDDDPPPDDDDPDDDPDTDTSLLSNLLVVPVSSNVSSVVSPHDCPLLNSLLSCLVVVPVVVNLVNQLVQKDFDPPFFFPVVVLVVPDPPVVCPCVPCCVVVDLLQADGTAIAGAQEPNNNQHQADDLSSLLSNLCSHVVSNVVPPVCSLRSLSSYAHDANEQHAYQEYDPSVVVNNNHDYYHHHNYNHPDYDD

Radius of gyration: 20.41 Å; chains: 1; bounding box: 68×33×46 Å

pLDDT: mean 85.49, std 14.87, range [34.72, 98.31]